Protein AF-A0A521UBU7-F1 (afdb_monomer_lite)

Secondary structure (DSSP, 8-state):
---PPPPPGGG-TTSHHHHHHHHHHHHTTS-HHHHHHHHHHHHHHHHH-TT--SSHHHHHHHHHHHHHHHHHHHHHHHHHHTTS-------PPPHHHHHHHHHHHHHTSPSSHHHHHHHHHHHHHHHT--HHHHHHHHTS-HHHHHHHHHHHHHHHHHHHHHHHHHHHHHHHHHHHHHHHS-TT----------S-HHHHHHHHHHHHHHHHHHHHHHTT-HHHHHHHHHHHHHH-SGGGGSHHHHHHHHHHHHHHHHTSPPPPPPPPPP------------------------------------

Sequence (306 aa):
MYRPMAPTMDDDWTSASFRAALLAMVRRRVPPGEADDVVQAALAEAVAAADRPRDPAGLRRWIWGVARHKIADFHRRARREDVGDVPEQVAASSPDAERDLLRWAVGELPPGADAQRTFAWLLREGEGEKLDAIADDERLPAPQVRQRVSRMRRLLRARWAQLVAAGLAALVVYLVVRSARSPGDAPHHAPRLVEGPEVTVAVAQGRARRTEALRACDAAQWRRCLDELDAARALDPAGDEAGRVRRARQSARDGLERDVPGPAPLTPPPPTSPRGSSVTDAGAPRRHRAPTFPQDGGFGRYDGAM

pLDDT: mean 79.6, std 18.58, range [38.34, 97.75]

Radius of gyration: 39.76 Å; chains: 1; bounding box: 86×42×137 Å

Structure (mmCIF, N/CA/C/O backbone):
data_AF-A0A521UBU7-F1
#
_entry.id   AF-A0A521UBU7-F1
#
loop_
_atom_site.group_PDB
_atom_site.id
_atom_site.type_symbol
_atom_site.label_atom_id
_atom_site.label_alt_id
_atom_site.label_comp_id
_atom_site.label_asym_id
_atom_site.label_entity_id
_atom_site.label_seq_id
_atom_site.pdbx_PDB_ins_code
_atom_site.Cartn_x
_atom_site.Cartn_y
_atom_site.Cartn_z
_atom_site.occupancy
_atom_site.B_iso_or_equiv
_atom_site.auth_seq_id
_atom_site.auth_comp_id
_atom_site.auth_asym_id
_atom_site.auth_atom_id
_atom_site.pdbx_PDB_model_num
ATOM 1 N N . MET A 1 1 ? -20.561 3.343 45.075 1.00 39.19 1 MET A N 1
ATOM 2 C CA . MET A 1 1 ? -21.541 2.808 44.102 1.00 39.19 1 MET A CA 1
ATOM 3 C C . MET A 1 1 ? -21.208 3.383 42.733 1.00 39.19 1 MET A C 1
ATOM 5 O O . MET A 1 1 ? -21.496 4.545 42.488 1.00 39.19 1 MET A O 1
ATOM 9 N N . TYR A 1 2 ? -20.516 2.622 41.884 1.00 46.28 2 TYR A N 1
ATOM 10 C CA . TYR A 1 2 ? -20.248 3.022 40.501 1.00 46.28 2 TYR A CA 1
ATOM 11 C C . TYR A 1 2 ? -21.481 2.664 39.667 1.00 46.28 2 TYR A C 1
ATOM 13 O O . TYR A 1 2 ? -21.850 1.494 39.589 1.00 46.28 2 TYR A O 1
ATOM 21 N N . ARG A 1 3 ? -22.163 3.672 39.119 1.00 42.03 3 ARG A N 1
ATOM 22 C CA . ARG A 1 3 ? -23.287 3.484 38.196 1.00 42.03 3 ARG A CA 1
ATOM 23 C C . ARG A 1 3 ? -22.677 3.189 36.822 1.00 42.03 3 ARG A C 1
ATOM 25 O O . ARG A 1 3 ? -21.998 4.076 36.308 1.00 42.03 3 ARG A O 1
ATOM 32 N N . PRO A 1 4 ? -22.846 1.987 36.242 1.00 49.25 4 PRO A N 1
ATOM 33 C CA . PRO A 1 4 ? -22.327 1.721 34.908 1.00 49.25 4 PRO A CA 1
ATOM 34 C C . PRO A 1 4 ? -22.990 2.700 33.934 1.00 49.25 4 PRO A C 1
ATOM 36 O O . PRO A 1 4 ? -24.219 2.778 33.856 1.00 49.25 4 PRO A O 1
ATOM 39 N N . MET A 1 5 ? -22.167 3.505 33.261 1.00 44.75 5 MET A N 1
ATOM 40 C CA . MET A 1 5 ? -22.598 4.340 32.144 1.00 44.75 5 MET A CA 1
ATOM 41 C C . MET A 1 5 ? -23.164 3.394 31.084 1.00 44.75 5 MET A C 1
ATOM 43 O O . MET A 1 5 ? -22.512 2.413 30.729 1.00 44.75 5 MET A O 1
ATOM 47 N N . ALA A 1 6 ? -24.398 3.639 30.641 1.00 51.12 6 ALA A N 1
ATOM 48 C CA . ALA A 1 6 ? -24.968 2.885 29.534 1.00 51.12 6 ALA A CA 1
ATOM 49 C C . ALA A 1 6 ? -24.028 3.017 28.320 1.00 51.12 6 ALA A C 1
ATOM 51 O O . ALA A 1 6 ? -23.525 4.123 28.092 1.00 51.12 6 ALA A O 1
ATOM 52 N N . PRO A 1 7 ? -23.757 1.928 27.576 1.00 52.16 7 PRO A N 1
ATOM 53 C CA . PRO A 1 7 ? -22.935 2.007 26.377 1.00 52.16 7 PRO A CA 1
ATOM 54 C C . PRO A 1 7 ? -23.536 3.056 25.440 1.00 52.16 7 PRO A C 1
ATOM 56 O O . PRO A 1 7 ? -24.745 3.064 25.196 1.00 52.16 7 PRO A O 1
ATOM 59 N N . THR A 1 8 ? -22.708 3.988 24.975 1.00 51.38 8 THR A N 1
ATOM 60 C CA . THR A 1 8 ? -23.118 4.961 23.963 1.00 51.38 8 THR A CA 1
ATOM 61 C C . THR A 1 8 ? -23.489 4.203 22.687 1.00 51.38 8 THR A C 1
ATOM 63 O O . THR A 1 8 ? -22.942 3.139 22.404 1.00 51.38 8 THR A O 1
ATOM 66 N N . MET A 1 9 ? -24.427 4.731 21.897 1.00 50.00 9 MET A N 1
ATOM 67 C CA . MET A 1 9 ? -24.852 4.120 20.623 1.00 50.00 9 MET A CA 1
ATOM 68 C C . MET A 1 9 ? -23.678 3.844 19.664 1.00 50.00 9 MET A C 1
ATOM 70 O O . MET A 1 9 ? -23.773 2.971 18.806 1.00 50.00 9 MET A O 1
ATOM 74 N N . ASP A 1 10 ? -22.566 4.562 19.830 1.00 54.03 10 ASP A N 1
ATOM 75 C CA . ASP A 1 10 ? -21.346 4.385 19.049 1.00 54.03 10 ASP A CA 1
ATOM 76 C C . ASP A 1 10 ? -20.553 3.124 19.408 1.00 54.03 10 ASP A C 1
ATOM 78 O O . ASP A 1 10 ? -19.752 2.693 18.581 1.00 54.03 10 ASP A O 1
ATOM 82 N N . ASP A 1 11 ? -20.770 2.520 20.580 1.00 62.25 11 ASP A N 1
ATOM 83 C CA . ASP A 1 11 ? -20.044 1.344 21.082 1.00 62.25 11 ASP A CA 1
ATOM 84 C C . ASP A 1 11 ? -20.666 -0.001 20.686 1.00 62.25 11 ASP A C 1
ATOM 86 O O . ASP A 1 11 ? -20.116 -1.068 20.972 1.00 62.25 11 ASP A O 1
ATOM 90 N N . ASP A 1 12 ? -21.788 0.031 19.973 1.00 78.44 12 ASP A N 1
ATOM 91 C CA . ASP A 1 12 ? -22.467 -1.167 19.509 1.00 78.44 12 ASP A CA 1
ATOM 92 C C . ASP A 1 12 ? -21.755 -1.788 18.291 1.00 78.44 12 ASP A C 1
ATOM 94 O O . ASP A 1 12 ? -21.745 -1.243 17.182 1.00 78.44 12 ASP A O 1
ATOM 98 N N . TRP A 1 13 ? -21.168 -2.971 18.486 1.00 80.19 13 TRP A N 1
ATOM 99 C CA . TRP A 1 13 ? -20.537 -3.761 17.422 1.00 80.19 13 TRP A CA 1
ATOM 100 C C . TRP A 1 13 ? -21.551 -4.333 16.419 1.00 80.19 13 TRP A C 1
ATOM 102 O O . TRP A 1 13 ? -21.159 -4.731 15.323 1.00 80.19 13 TRP A O 1
ATOM 112 N N . THR A 1 14 ? -22.844 -4.365 16.760 1.00 83.62 14 THR A N 1
ATOM 113 C CA . THR A 1 14 ? -23.919 -4.784 15.845 1.00 83.62 14 THR A CA 1
ATOM 114 C C . THR A 1 14 ? -24.436 -3.643 14.968 1.00 83.62 14 THR A C 1
ATOM 116 O O . THR A 1 14 ? -25.222 -3.874 14.046 1.00 83.62 14 THR A O 1
ATOM 119 N N . SER A 1 15 ? -23.955 -2.415 15.191 1.00 84.44 15 SER A N 1
ATOM 120 C CA . SER A 1 15 ? -24.372 -1.245 14.424 1.00 84.44 15 SER A CA 1
ATOM 121 C C . SER A 1 15 ? -24.028 -1.357 12.933 1.00 84.44 15 SER A C 1
ATOM 123 O O . SER A 1 15 ? -22.963 -1.835 12.522 1.00 84.44 15 SER A O 1
ATOM 125 N N . ALA A 1 16 ? -24.922 -0.832 12.092 1.00 85.44 16 ALA A N 1
ATOM 126 C CA . ALA A 1 16 ? -24.702 -0.759 10.648 1.00 85.44 16 ALA A CA 1
ATOM 127 C C . ALA A 1 16 ? -23.453 0.069 10.292 1.00 85.44 16 ALA A C 1
ATOM 129 O O . ALA A 1 16 ? -22.749 -0.253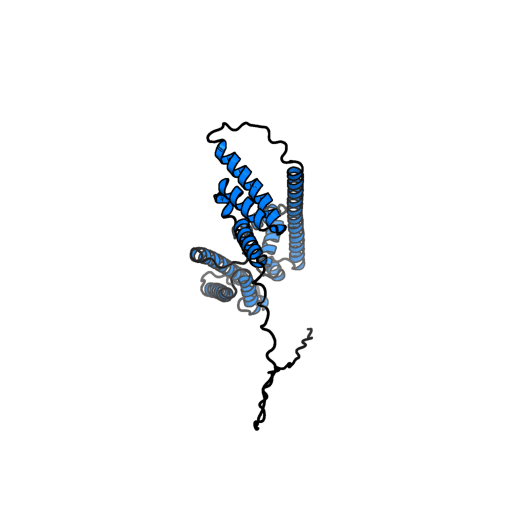 9.335 1.00 85.44 16 ALA A O 1
ATOM 130 N N . SER A 1 17 ? -23.143 1.102 11.083 1.00 80.88 17 SER A N 1
ATOM 131 C CA . SER A 1 17 ? -21.962 1.952 10.903 1.00 80.88 17 SER A CA 1
ATOM 132 C C . SER A 1 17 ? -20.659 1.193 11.171 1.00 80.88 17 SER A C 1
ATOM 134 O O . SER A 1 17 ? -19.713 1.323 10.391 1.00 80.88 17 SER A O 1
ATOM 136 N N . PHE A 1 18 ? -20.610 0.356 12.213 1.00 86.31 18 PHE A N 1
ATOM 137 C CA . PHE A 1 18 ? -19.459 -0.505 12.478 1.00 86.31 18 PHE A CA 1
ATOM 138 C C . PHE A 1 18 ? -19.273 -1.542 11.368 1.00 86.31 18 PHE A C 1
ATOM 140 O O . PHE A 1 18 ? -18.168 -1.686 10.842 1.00 86.31 18 PHE A O 1
ATOM 147 N N . ARG A 1 19 ? -20.357 -2.203 10.937 1.00 89.75 19 ARG A N 1
ATOM 148 C CA . ARG A 1 19 ? -20.303 -3.171 9.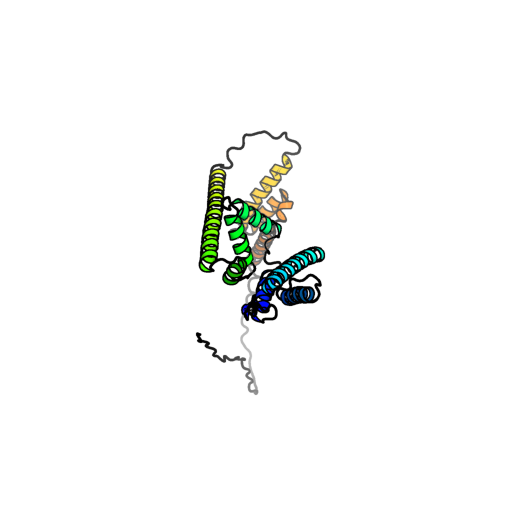831 1.00 89.75 19 ARG A CA 1
ATOM 149 C C . ARG A 1 19 ? -19.830 -2.528 8.526 1.00 89.75 19 ARG A C 1
ATOM 151 O O . ARG A 1 19 ? -18.995 -3.105 7.833 1.00 89.75 19 ARG A O 1
ATOM 158 N N . ALA A 1 20 ? -20.312 -1.326 8.209 1.00 86.19 20 ALA A N 1
ATOM 159 C CA . ALA A 1 20 ? -19.885 -0.576 7.030 1.00 86.19 20 ALA A CA 1
ATOM 160 C C . ALA A 1 20 ? -18.397 -0.196 7.095 1.00 86.19 20 ALA A C 1
ATOM 162 O O . ALA A 1 20 ? -17.688 -0.320 6.096 1.00 86.19 20 ALA A O 1
ATOM 163 N N . ALA A 1 21 ? -17.901 0.214 8.267 1.00 86.69 21 ALA A N 1
ATOM 164 C CA . ALA A 1 21 ? -16.481 0.487 8.465 1.00 86.69 21 ALA A CA 1
ATOM 165 C C . ALA A 1 21 ? -15.629 -0.781 8.280 1.00 86.69 21 ALA A C 1
ATOM 167 O O . ALA A 1 21 ? -14.603 -0.735 7.596 1.00 86.69 21 ALA A O 1
ATOM 168 N N . LEU A 1 22 ? -16.072 -1.913 8.839 1.00 90.94 22 LEU A N 1
ATOM 169 C CA . LEU A 1 22 ? -15.400 -3.209 8.716 1.00 90.94 22 LEU A CA 1
ATOM 170 C C . LEU A 1 22 ? -15.326 -3.659 7.252 1.00 90.94 22 LEU A C 1
ATOM 172 O O . LEU A 1 22 ? -14.256 -4.009 6.759 1.00 90.94 22 LEU A O 1
ATOM 176 N N . LEU A 1 23 ? -16.438 -3.552 6.524 1.00 92.50 23 LEU A N 1
ATOM 177 C CA . LEU A 1 23 ? -16.498 -3.855 5.097 1.00 92.50 23 LEU A CA 1
ATOM 178 C C . LEU A 1 23 ? -15.604 -2.929 4.268 1.00 92.50 23 LEU A C 1
ATOM 180 O O . LEU A 1 23 ? -14.885 -3.396 3.388 1.00 92.50 23 LEU A O 1
ATOM 184 N N . ALA A 1 24 ? -15.591 -1.627 4.562 1.00 87.69 24 ALA A N 1
ATOM 185 C CA . ALA A 1 24 ? -14.710 -0.682 3.880 1.00 87.69 24 ALA A CA 1
ATOM 186 C C . ALA A 1 24 ? -13.224 -1.013 4.105 1.00 87.69 24 ALA A C 1
ATOM 188 O O . ALA A 1 24 ? -12.420 -0.877 3.185 1.00 87.69 24 ALA A O 1
ATOM 189 N N . MET A 1 25 ? -12.852 -1.461 5.307 1.00 88.44 25 MET A N 1
ATOM 190 C CA . MET A 1 25 ? -11.493 -1.918 5.617 1.00 88.44 25 MET A CA 1
ATOM 191 C C . MET A 1 25 ? -11.090 -3.144 4.800 1.00 88.44 25 MET A C 1
ATOM 193 O O . MET A 1 25 ? -9.983 -3.166 4.252 1.00 88.44 25 MET A O 1
ATOM 197 N N . VAL A 1 26 ? -11.993 -4.119 4.699 1.00 91.94 26 VAL A N 1
ATOM 198 C CA . VAL A 1 26 ? -11.771 -5.377 3.984 1.00 91.94 26 VAL A CA 1
ATOM 199 C C . VAL A 1 26 ? -11.710 -5.142 2.471 1.00 91.94 26 VAL A C 1
ATOM 201 O O . VAL A 1 26 ? -10.746 -5.561 1.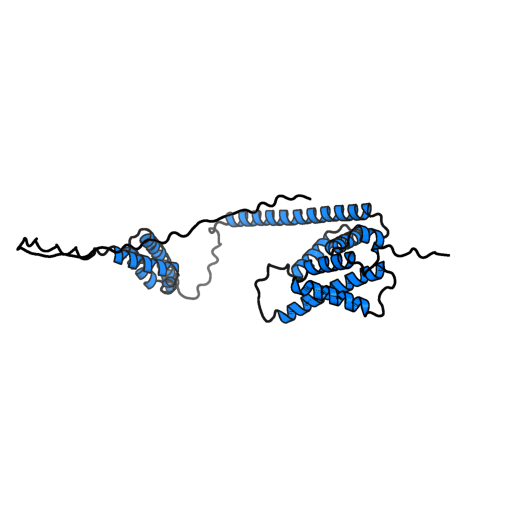838 1.00 91.94 26 VAL A O 1
ATOM 204 N N . ARG A 1 27 ? -12.646 -4.374 1.893 1.00 91.12 27 ARG A N 1
ATOM 205 C CA . ARG A 1 27 ? -12.689 -4.054 0.447 1.00 91.12 27 ARG A CA 1
ATOM 206 C C . ARG A 1 27 ? -11.427 -3.382 -0.091 1.00 91.12 27 ARG A C 1
ATOM 208 O O . ARG A 1 27 ? -11.149 -3.473 -1.278 1.00 91.12 27 ARG A O 1
ATOM 215 N N . ARG A 1 28 ? -10.656 -2.704 0.763 1.00 86.31 28 ARG A N 1
ATOM 216 C CA . ARG A 1 28 ? -9.362 -2.116 0.376 1.00 86.31 28 ARG A CA 1
ATOM 217 C C . ARG A 1 28 ? -8.245 -3.153 0.197 1.00 86.31 28 ARG A C 1
ATOM 219 O O . ARG A 1 28 ? -7.180 -2.787 -0.283 1.00 86.31 28 ARG A O 1
ATOM 226 N N . ARG A 1 29 ? -8.441 -4.399 0.644 1.00 86.25 29 ARG A N 1
ATOM 227 C CA . ARG A 1 29 ? -7.376 -5.405 0.819 1.00 86.25 29 ARG A CA 1
ATOM 228 C C . ARG A 1 29 ? -7.677 -6.762 0.189 1.00 86.25 29 ARG A C 1
ATOM 230 O O . ARG A 1 29 ? -6.761 -7.574 0.090 1.00 86.25 29 ARG A O 1
ATOM 237 N N . VAL A 1 30 ? -8.919 -7.022 -0.209 1.00 88.81 30 VAL A N 1
ATOM 238 C CA . VAL A 1 30 ? -9.333 -8.254 -0.899 1.00 88.81 30 VAL A CA 1
ATOM 239 C C . VAL A 1 30 ? -10.217 -7.910 -2.105 1.00 88.81 30 VAL A C 1
ATOM 241 O O . VAL A 1 30 ? -10.811 -6.826 -2.114 1.00 88.81 30 VAL A O 1
ATOM 244 N N . PRO A 1 31 ? -10.313 -8.789 -3.123 1.00 89.19 31 PRO A N 1
ATOM 245 C CA . PRO A 1 31 ? -11.188 -8.577 -4.272 1.00 89.19 31 PRO A CA 1
ATOM 246 C C . PRO A 1 31 ? -12.644 -8.304 -3.859 1.00 89.19 31 PRO A C 1
ATOM 248 O O . PRO A 1 31 ? -13.098 -8.847 -2.849 1.00 89.19 31 PRO A O 1
ATOM 251 N N . PRO A 1 32 ? -13.412 -7.516 -4.637 1.00 81.88 32 PRO A N 1
ATOM 252 C CA . PRO A 1 32 ? -14.780 -7.146 -4.272 1.00 81.88 32 PRO A CA 1
ATOM 253 C C . PRO A 1 32 ? -15.699 -8.337 -3.974 1.00 81.88 32 PRO A C 1
ATOM 255 O O . PRO A 1 32 ? -16.523 -8.229 -3.072 1.00 81.88 32 PRO A O 1
ATOM 258 N N . GLY A 1 33 ? -15.531 -9.456 -4.692 1.00 89.31 33 GLY A N 1
ATOM 259 C CA . GLY A 1 33 ? -16.320 -10.679 -4.497 1.00 89.31 33 GLY A CA 1
ATOM 260 C C . GLY A 1 33 ? -16.034 -11.422 -3.187 1.00 89.31 33 GLY A C 1
ATOM 261 O O . GLY A 1 33 ? -16.911 -12.101 -2.681 1.00 89.31 33 GLY A O 1
ATOM 262 N N . GLU A 1 34 ? -14.852 -11.233 -2.600 1.00 92.88 34 GLU A N 1
ATOM 263 C CA . GLU A 1 34 ? -14.398 -11.933 -1.385 1.00 92.88 34 GLU A CA 1
ATOM 264 C C . GLU A 1 34 ? -14.615 -11.097 -0.115 1.00 92.88 34 GLU A C 1
ATOM 266 O O . GLU A 1 34 ? -14.490 -11.573 1.016 1.00 92.88 34 GLU A O 1
ATOM 271 N N . ALA A 1 35 ? -14.900 -9.804 -0.280 1.00 93.56 35 ALA A N 1
ATOM 272 C CA . ALA A 1 35 ? -14.932 -8.869 0.833 1.00 93.56 35 ALA A CA 1
ATOM 273 C C . ALA A 1 35 ? -16.057 -9.172 1.828 1.00 93.56 35 ALA A C 1
ATOM 275 O O . ALA A 1 35 ? -15.836 -9.130 3.040 1.00 93.56 35 ALA A O 1
ATOM 276 N N . ASP A 1 36 ? -17.251 -9.479 1.325 1.00 94.38 36 ASP A N 1
ATOM 277 C CA . ASP A 1 36 ? -18.397 -9.794 2.172 1.00 94.38 36 ASP A CA 1
ATOM 278 C C . ASP A 1 36 ? -18.181 -11.111 2.937 1.00 94.38 36 ASP A C 1
ATOM 280 O O . ASP A 1 36 ? -18.487 -11.175 4.131 1.00 94.38 36 ASP A O 1
ATOM 284 N N . ASP A 1 37 ? -17.543 -12.105 2.316 1.00 95.44 37 ASP A N 1
ATOM 285 C CA . ASP A 1 37 ? -17.224 -13.396 2.937 1.00 95.44 37 ASP A CA 1
ATOM 286 C C . ASP A 1 37 ? -16.191 -13.260 4.057 1.00 95.44 37 ASP A C 1
ATOM 288 O O . ASP A 1 37 ? -16.363 -13.808 5.149 1.00 95.44 37 ASP A O 1
ATOM 292 N N . VAL A 1 38 ? -15.141 -12.462 3.845 1.00 94.88 38 VAL A N 1
ATOM 293 C CA . VAL A 1 38 ? -14.143 -12.167 4.885 1.00 94.88 38 VAL A CA 1
ATOM 294 C C . VAL A 1 38 ? -14.782 -11.444 6.076 1.00 94.88 38 VAL A C 1
ATOM 296 O O . VAL A 1 38 ? -14.487 -11.776 7.230 1.00 94.88 38 VAL A O 1
ATOM 299 N N . VAL A 1 39 ? -15.679 -10.485 5.825 1.00 95.81 39 VAL A N 1
ATOM 300 C CA . VAL A 1 39 ? -16.432 -9.798 6.888 1.00 95.81 39 VAL A CA 1
ATOM 301 C C . VAL A 1 39 ? -17.328 -10.777 7.641 1.00 95.81 39 VAL A C 1
ATOM 303 O O . VAL A 1 39 ? -17.331 -10.773 8.874 1.00 95.81 39 VAL A O 1
ATOM 306 N N . GLN A 1 40 ? -18.079 -11.621 6.929 1.00 95.38 40 GLN A N 1
ATOM 307 C CA . GLN A 1 40 ? -18.931 -12.627 7.556 1.00 95.38 40 GLN A CA 1
ATOM 308 C C . GLN A 1 40 ? -18.117 -13.602 8.404 1.00 95.38 40 GLN A C 1
ATOM 310 O O . GLN A 1 40 ? -18.481 -13.836 9.552 1.00 95.38 40 GLN A O 1
ATOM 315 N N . ALA A 1 41 ? -16.990 -14.103 7.898 1.00 95.94 41 ALA A N 1
ATOM 316 C CA . ALA A 1 41 ? -16.112 -15.004 8.637 1.00 95.94 41 ALA A CA 1
ATOM 317 C C . ALA A 1 41 ? -15.573 -14.364 9.927 1.00 95.94 41 ALA A C 1
ATOM 319 O O . ALA A 1 41 ? -15.507 -15.027 10.962 1.00 95.94 41 ALA A O 1
ATOM 320 N N . ALA A 1 42 ? -15.212 -13.078 9.886 1.00 94.69 42 ALA A N 1
ATOM 321 C CA . ALA A 1 42 ? -14.742 -12.359 11.067 1.00 94.69 42 ALA A CA 1
ATOM 322 C C . ALA A 1 42 ? -15.847 -12.181 12.119 1.00 94.69 42 ALA A C 1
ATOM 324 O O . ALA A 1 42 ? -15.617 -12.406 13.306 1.00 94.69 42 ALA A O 1
ATOM 325 N N . LEU A 1 43 ? -17.056 -11.809 11.692 1.00 93.81 43 LEU A N 1
ATOM 326 C CA . LEU A 1 43 ? -18.198 -11.647 12.595 1.00 93.81 43 LEU A CA 1
ATOM 327 C C . LEU A 1 43 ? -18.692 -12.990 13.148 1.00 93.81 43 LEU A C 1
ATOM 329 O O . LEU A 1 43 ? -19.036 -13.071 14.324 1.00 93.81 43 LEU A O 1
ATOM 333 N N . ALA A 1 44 ? -18.692 -14.047 12.336 1.00 94.31 44 ALA A N 1
ATOM 334 C CA . ALA A 1 44 ? -19.060 -15.393 12.764 1.00 94.31 44 ALA A CA 1
ATOM 335 C C . ALA A 1 44 ? -18.106 -15.912 13.847 1.00 94.31 44 ALA A C 1
ATOM 337 O O . ALA A 1 44 ? -18.557 -16.384 14.890 1.00 94.31 44 ALA A O 1
ATOM 338 N N . GLU A 1 45 ? -16.794 -15.748 13.654 1.00 92.50 45 GLU A N 1
ATOM 339 C CA . GLU A 1 45 ? -15.805 -16.064 14.690 1.00 92.50 45 GLU A CA 1
ATOM 340 C C . GLU A 1 45 ? -16.020 -15.215 15.944 1.00 92.50 45 GLU A C 1
ATOM 342 O O . GLU A 1 45 ? -15.932 -15.722 17.062 1.00 92.50 45 GLU A O 1
ATOM 347 N N . ALA A 1 46 ? -16.387 -13.945 15.773 1.00 88.94 46 ALA A N 1
ATOM 348 C CA . ALA A 1 46 ? -16.630 -13.074 16.906 1.00 88.94 46 ALA A CA 1
ATOM 349 C C . ALA A 1 46 ? -17.850 -13.451 17.756 1.00 88.94 46 ALA A C 1
ATOM 351 O O . ALA A 1 46 ? -17.887 -13.181 18.962 1.00 88.94 46 ALA A O 1
ATOM 352 N N . VAL A 1 47 ? -18.848 -14.073 17.134 1.00 89.00 47 VAL A N 1
ATOM 353 C CA . VAL A 1 47 ? -20.010 -14.636 17.825 1.00 89.00 47 VAL A CA 1
ATOM 354 C C . VAL A 1 47 ? -19.668 -15.982 18.470 1.00 89.00 47 VAL A C 1
ATOM 356 O O . VAL A 1 47 ? -20.148 -16.255 19.567 1.00 89.00 47 VAL A O 1
ATOM 359 N N . ALA A 1 48 ? -18.832 -16.800 17.827 1.00 91.75 48 ALA A N 1
ATOM 360 C CA . ALA A 1 48 ? -18.497 -18.148 18.285 1.00 91.75 48 ALA A CA 1
ATOM 361 C C . ALA A 1 48 ? -17.420 -18.202 19.388 1.00 91.75 48 ALA A C 1
ATOM 363 O O . ALA A 1 48 ? -17.345 -19.191 20.117 1.00 91.75 48 ALA A O 1
ATOM 364 N N . ALA A 1 49 ? -16.571 -17.179 19.517 1.00 92.25 49 ALA A N 1
ATOM 365 C CA . ALA A 1 49 ? -15.456 -17.198 20.461 1.00 92.25 49 ALA A CA 1
ATOM 366 C C . ALA A 1 49 ? -15.905 -17.123 21.932 1.00 92.25 49 ALA A C 1
ATOM 368 O O . ALA A 1 49 ? -16.536 -16.154 22.363 1.00 92.25 49 ALA A O 1
ATOM 369 N N . ALA A 1 50 ? -15.498 -18.124 22.719 1.00 85.50 50 ALA A N 1
ATOM 370 C CA . ALA A 1 50 ? -15.811 -18.224 24.145 1.00 85.50 50 ALA A CA 1
ATOM 371 C C . ALA A 1 50 ? -15.121 -17.138 24.997 1.00 85.50 50 ALA A C 1
ATOM 373 O O . ALA A 1 50 ? -15.746 -16.572 25.893 1.00 85.50 50 ALA A O 1
ATOM 374 N N . ASP A 1 51 ? -13.871 -16.790 24.670 1.00 87.69 51 ASP A N 1
ATOM 375 C CA . ASP A 1 51 ? -13.036 -15.846 25.433 1.00 87.69 51 ASP A CA 1
ATOM 376 C C . ASP A 1 51 ? -13.070 -14.409 24.882 1.00 87.69 51 ASP A C 1
ATOM 378 O O . ASP A 1 51 ? -12.114 -13.640 25.015 1.00 87.69 51 ASP A O 1
ATOM 382 N N . ARG A 1 52 ? -14.171 -14.013 24.233 1.00 89.12 52 ARG A N 1
ATOM 383 C CA . ARG A 1 52 ? -14.297 -12.652 23.695 1.00 89.12 52 ARG A CA 1
ATOM 384 C C . ARG A 1 52 ? -14.376 -11.601 24.819 1.00 89.12 52 ARG A C 1
ATOM 386 O O . ARG A 1 52 ? -15.017 -11.852 25.848 1.00 89.12 52 ARG A O 1
ATOM 393 N N . PRO A 1 53 ? -13.806 -10.395 24.628 1.00 90.38 53 PRO A N 1
ATOM 394 C CA . PRO A 1 53 ? -13.983 -9.298 25.575 1.00 90.38 53 PRO A CA 1
ATOM 395 C C . PRO A 1 53 ? -15.466 -8.987 25.811 1.00 90.38 53 PRO A C 1
ATOM 397 O O . PRO A 1 53 ? -16.272 -8.999 24.879 1.00 90.38 53 PRO A O 1
ATOM 400 N N . ARG A 1 54 ? -15.831 -8.721 27.071 1.00 85.25 54 ARG A N 1
ATOM 401 C CA . ARG A 1 54 ? -17.221 -8.421 27.466 1.00 85.25 54 ARG A CA 1
ATOM 402 C C . ARG A 1 54 ? -17.553 -6.937 27.397 1.00 85.25 54 ARG A C 1
ATOM 404 O O . ARG A 1 54 ? -18.729 -6.591 27.320 1.00 85.25 54 ARG A O 1
ATOM 411 N N . ASP A 1 55 ? -16.544 -6.072 27.457 1.00 85.25 55 ASP A N 1
ATOM 412 C CA . ASP A 1 55 ? -16.743 -4.644 27.268 1.00 85.25 55 ASP A CA 1
ATOM 413 C C . ASP A 1 55 ? -16.896 -4.324 25.767 1.00 85.25 55 ASP A C 1
ATOM 415 O O . ASP A 1 55 ? -16.151 -4.871 24.947 1.00 85.25 55 ASP A O 1
ATOM 419 N N . PRO A 1 56 ? -17.843 -3.451 25.379 1.00 81.69 56 PRO A N 1
ATOM 420 C CA . PRO A 1 56 ? -18.118 -3.163 23.970 1.00 81.69 56 PRO A CA 1
ATOM 421 C C . PRO A 1 56 ? -16.900 -2.646 23.189 1.00 81.69 56 PRO A C 1
ATOM 423 O O . PRO A 1 56 ? -16.611 -3.133 22.094 1.00 81.69 56 PRO A O 1
ATOM 426 N N . ALA A 1 57 ? -16.130 -1.723 23.773 1.00 77.75 57 ALA A N 1
ATOM 427 C CA . ALA A 1 57 ? -14.933 -1.166 23.146 1.00 77.75 57 ALA A CA 1
ATOM 428 C C . ALA A 1 57 ? -13.852 -2.241 22.907 1.00 77.75 57 ALA A C 1
ATOM 430 O O . ALA A 1 57 ? -13.287 -2.349 21.816 1.00 77.75 57 ALA A O 1
ATOM 431 N N . GLY A 1 58 ? -13.600 -3.097 23.901 1.00 83.69 58 GLY A N 1
ATOM 432 C CA . GLY A 1 58 ? -12.706 -4.249 23.798 1.00 83.69 58 GLY A CA 1
ATOM 433 C C . GLY A 1 58 ? -13.145 -5.245 22.738 1.00 83.69 58 GLY A C 1
ATOM 434 O O . GLY A 1 58 ? -12.310 -5.705 21.956 1.00 83.69 58 GLY A O 1
ATOM 435 N N . LEU A 1 59 ? -14.446 -5.521 22.650 1.00 88.56 59 LEU A N 1
ATOM 436 C CA . LEU A 1 59 ? -14.996 -6.422 21.644 1.00 88.56 59 LEU A CA 1
ATOM 437 C C . LEU A 1 59 ? -14.790 -5.870 20.228 1.00 88.56 59 LEU A C 1
ATOM 439 O O . LEU A 1 59 ? -14.354 -6.607 19.346 1.00 88.56 59 LEU A O 1
ATOM 443 N N . ARG A 1 60 ? -15.006 -4.568 20.008 1.00 87.62 60 ARG A N 1
ATOM 444 C CA . ARG A 1 60 ? -14.755 -3.917 18.708 1.00 87.62 60 ARG A CA 1
ATOM 445 C C . ARG A 1 60 ? -13.290 -4.000 18.297 1.00 87.62 60 ARG A C 1
ATOM 447 O O . ARG A 1 60 ? -12.998 -4.414 17.175 1.00 87.62 60 ARG A O 1
ATOM 454 N N . ARG A 1 61 ? -12.364 -3.656 19.201 1.00 84.94 61 ARG A N 1
ATOM 455 C CA . ARG A 1 61 ? -10.913 -3.783 18.954 1.00 84.94 61 ARG A CA 1
ATOM 456 C C . ARG A 1 61 ? -10.529 -5.214 18.595 1.00 84.94 61 ARG A C 1
ATOM 458 O O . ARG A 1 61 ? -9.715 -5.437 17.696 1.00 84.94 61 ARG A O 1
ATOM 465 N N . TRP A 1 62 ? -11.125 -6.176 19.287 1.00 89.81 62 TRP A N 1
ATOM 466 C CA . TRP A 1 62 ? -10.877 -7.584 19.044 1.00 89.81 62 TRP A CA 1
ATOM 467 C C . TRP A 1 62 ? -11.435 -8.041 17.686 1.00 89.81 62 TRP A C 1
ATOM 469 O O . TRP A 1 62 ? -10.693 -8.663 16.931 1.00 89.81 62 TRP A O 1
ATOM 479 N N . ILE A 1 63 ? -12.649 -7.628 17.294 1.00 92.81 63 ILE A N 1
ATOM 480 C CA . ILE A 1 63 ? -13.225 -7.903 15.961 1.00 92.81 63 ILE A CA 1
ATOM 481 C C . ILE A 1 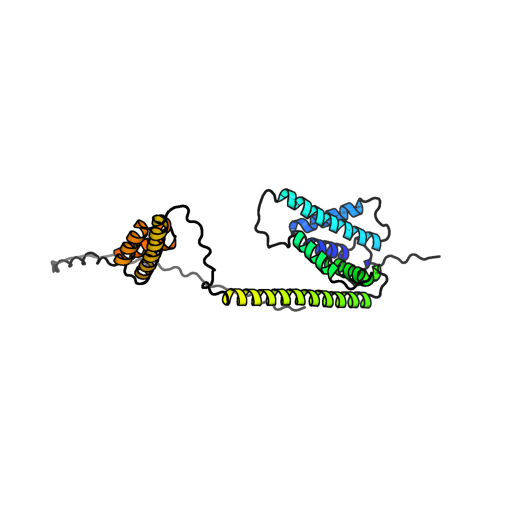63 ? -12.348 -7.334 14.837 1.00 92.81 63 ILE A C 1
ATOM 483 O O . ILE A 1 63 ? -12.092 -8.025 13.850 1.00 92.81 63 ILE A O 1
ATOM 487 N N . TRP A 1 64 ? -11.830 -6.109 14.987 1.00 90.56 64 TRP A N 1
ATOM 488 C CA . TRP A 1 64 ? -10.851 -5.556 14.044 1.00 90.56 64 TRP A CA 1
ATOM 489 C C . TRP A 1 64 ? -9.613 -6.452 13.922 1.00 90.56 64 TRP A C 1
ATOM 491 O O . TRP A 1 64 ? -9.120 -6.694 12.821 1.00 90.56 64 TRP A O 1
ATOM 501 N N . GLY A 1 65 ? -9.141 -6.990 15.049 1.00 89.06 65 GLY A N 1
ATOM 502 C CA . GLY A 1 65 ? -8.078 -7.990 15.094 1.00 89.06 65 GLY A CA 1
ATOM 503 C C . GLY A 1 65 ? -8.422 -9.262 14.326 1.00 89.06 65 GLY A C 1
ATOM 504 O O . GLY A 1 65 ? -7.630 -9.691 13.492 1.00 89.06 65 GLY A O 1
ATOM 505 N N . VAL A 1 66 ? -9.596 -9.847 14.561 1.00 93.25 66 VAL A N 1
ATOM 506 C CA . VAL A 1 66 ? -10.061 -11.051 13.853 1.00 93.25 66 VAL A CA 1
ATOM 507 C C . VAL A 1 66 ? -10.113 -10.801 12.345 1.00 93.25 66 VAL A C 1
ATOM 509 O O . VAL A 1 66 ? -9.550 -11.574 11.572 1.00 93.25 66 VAL A O 1
ATOM 512 N N . ALA A 1 67 ? -10.699 -9.685 11.909 1.00 93.56 67 ALA A N 1
ATOM 513 C CA . ALA A 1 67 ? -10.795 -9.353 10.490 1.00 93.56 67 ALA A CA 1
ATOM 514 C C . ALA A 1 67 ? -9.417 -9.199 9.820 1.00 93.56 67 ALA A C 1
ATOM 516 O O . ALA A 1 67 ? -9.222 -9.689 8.708 1.00 93.56 67 ALA A O 1
ATOM 517 N N . ARG A 1 68 ? -8.425 -8.612 10.509 1.00 88.88 68 ARG A N 1
ATOM 518 C CA . ARG A 1 68 ? -7.031 -8.572 10.022 1.00 88.88 68 ARG A CA 1
ATOM 519 C C . ARG A 1 68 ? -6.453 -9.973 9.809 1.00 88.88 68 ARG A C 1
ATOM 521 O O . ARG A 1 68 ? -5.834 -10.221 8.775 1.00 88.88 68 ARG A O 1
ATOM 528 N N . HIS A 1 69 ? -6.685 -10.899 10.741 1.00 91.19 69 HIS A N 1
ATOM 529 C CA . HIS A 1 69 ? -6.244 -12.288 10.583 1.00 91.19 69 HIS A CA 1
ATOM 530 C C . HIS A 1 69 ? -6.937 -12.972 9.402 1.00 91.19 69 HIS A C 1
ATOM 532 O O . HIS A 1 69 ? -6.260 -13.635 8.621 1.00 91.19 69 HIS A O 1
ATOM 538 N N . LYS A 1 70 ? -8.243 -12.743 9.200 1.00 93.50 70 LYS A N 1
ATOM 539 C CA . LYS A 1 70 ? -8.979 -13.287 8.045 1.00 93.50 70 LYS A CA 1
ATOM 540 C C . LYS A 1 70 ? -8.441 -12.785 6.707 1.00 93.50 70 LYS A C 1
ATOM 542 O O . LYS A 1 70 ? -8.307 -13.582 5.783 1.00 93.50 70 LYS A O 1
ATOM 547 N N . ILE A 1 71 ? -8.074 -11.507 6.610 1.00 91.06 71 ILE A N 1
ATOM 548 C CA . ILE A 1 71 ? -7.421 -10.947 5.415 1.00 91.06 71 ILE A CA 1
ATOM 549 C C . ILE A 1 71 ? -6.055 -11.607 5.188 1.00 91.06 71 ILE A C 1
ATOM 551 O O . ILE A 1 71 ? -5.746 -12.022 4.072 1.00 91.06 71 ILE A O 1
ATOM 555 N N . ALA A 1 72 ? -5.239 -11.749 6.236 1.00 85.44 72 ALA A N 1
ATOM 556 C CA . ALA A 1 72 ? -3.948 -12.427 6.122 1.00 85.44 72 ALA A CA 1
ATOM 557 C C . ALA A 1 72 ? -4.115 -13.896 5.690 1.00 85.44 72 ALA A C 1
ATOM 559 O O . ALA A 1 72 ? -3.378 -14.373 4.829 1.00 85.44 72 ALA A O 1
ATOM 560 N N . ASP A 1 73 ? -5.106 -14.603 6.238 1.00 88.25 73 ASP A N 1
ATOM 561 C CA . ASP A 1 73 ? -5.450 -15.977 5.862 1.00 88.25 73 ASP A CA 1
ATOM 562 C C . ASP A 1 73 ? -5.957 -16.102 4.430 1.00 88.25 73 ASP A C 1
ATOM 564 O O . ASP A 1 73 ? -5.650 -17.090 3.763 1.00 88.25 73 ASP A O 1
ATOM 568 N N . PHE A 1 74 ? -6.725 -15.125 3.948 1.00 90.56 74 PHE A N 1
ATOM 569 C CA . PHE A 1 74 ? -7.128 -15.046 2.547 1.00 90.56 74 PHE A CA 1
ATOM 570 C C . PHE A 1 74 ? -5.894 -14.997 1.637 1.00 90.56 74 PHE A C 1
ATOM 572 O O . PHE A 1 74 ? -5.710 -15.890 0.817 1.00 90.56 74 PHE A O 1
ATOM 579 N N . HIS A 1 75 ? -4.971 -14.059 1.864 1.00 85.44 75 HIS A N 1
ATOM 580 C CA . HIS A 1 75 ? -3.744 -13.945 1.059 1.00 85.44 75 HIS A CA 1
ATOM 581 C C . HIS A 1 75 ? -2.810 -15.158 1.190 1.00 85.44 75 HIS A C 1
ATOM 583 O O . HIS A 1 75 ? -2.152 -15.547 0.225 1.00 85.44 75 HIS A O 1
ATOM 589 N N . ARG A 1 76 ? -2.754 -15.797 2.367 1.00 85.06 76 ARG A N 1
ATOM 590 C CA . ARG A 1 76 ? -2.014 -17.057 2.566 1.00 85.06 76 ARG A CA 1
ATOM 591 C C . ARG A 1 76 ? -2.618 -18.233 1.793 1.00 85.06 76 ARG A C 1
ATOM 593 O O . ARG A 1 76 ? -1.877 -19.132 1.399 1.00 85.06 76 ARG A O 1
ATOM 600 N N . ARG A 1 77 ? -3.944 -18.275 1.630 1.00 84.19 77 ARG A N 1
ATOM 601 C CA . ARG A 1 77 ? -4.654 -19.299 0.842 1.00 84.19 77 ARG A CA 1
ATOM 602 C C . ARG A 1 77 ? -4.528 -19.034 -0.651 1.00 84.19 77 ARG A C 1
ATOM 604 O O . ARG A 1 77 ? -4.026 -19.909 -1.344 1.00 84.19 77 ARG A O 1
ATOM 611 N N . ALA A 1 78 ? -4.807 -17.805 -1.084 1.00 80.44 78 ALA A N 1
ATOM 612 C CA . ALA A 1 78 ? -4.658 -17.378 -2.471 1.00 80.44 78 ALA A CA 1
ATOM 613 C C . ALA A 1 78 ? -3.255 -17.690 -3.012 1.00 80.44 78 ALA A C 1
ATOM 615 O O . ALA A 1 78 ? -3.131 -18.270 -4.073 1.00 80.44 78 ALA A O 1
ATOM 616 N N . ARG A 1 79 ? -2.182 -17.467 -2.237 1.00 68.94 79 ARG A N 1
ATOM 617 C CA . ARG A 1 79 ? -0.812 -17.853 -2.645 1.00 68.94 79 ARG A CA 1
ATOM 618 C C . ARG A 1 79 ? -0.580 -19.349 -2.853 1.00 68.94 79 ARG A C 1
ATOM 620 O O . ARG A 1 79 ? 0.348 -19.707 -3.570 1.00 68.94 79 ARG A O 1
ATOM 627 N N . ARG A 1 80 ? -1.325 -20.214 -2.163 1.00 74.12 80 ARG A N 1
ATOM 628 C CA . ARG A 1 80 ? -1.236 -21.671 -2.349 1.00 74.12 80 ARG A CA 1
ATOM 629 C C . ARG A 1 80 ? -2.040 -22.124 -3.566 1.00 74.12 80 ARG A C 1
ATOM 631 O O . ARG A 1 80 ? -1.676 -23.123 -4.172 1.00 74.12 80 ARG A O 1
ATOM 638 N N . GLU A 1 81 ? -3.094 -21.388 -3.900 1.00 70.12 81 GLU A N 1
ATOM 639 C CA . GLU A 1 81 ? -4.009 -21.668 -5.010 1.00 70.12 81 GLU A CA 1
ATOM 640 C C . GLU A 1 81 ? -3.501 -21.057 -6.340 1.00 70.12 81 GLU A C 1
ATOM 642 O O . GLU A 1 81 ? -3.537 -21.732 -7.364 1.00 70.12 81 GLU A O 1
ATOM 647 N N . ASP A 1 82 ? -2.877 -19.870 -6.313 1.00 57.03 82 ASP A N 1
ATOM 648 C CA . ASP A 1 82 ? -2.262 -19.154 -7.457 1.00 57.03 82 ASP A CA 1
ATOM 649 C C . ASP A 1 82 ? -0.979 -19.814 -8.009 1.00 57.03 82 ASP A C 1
ATOM 651 O O . ASP A 1 82 ? -0.390 -19.330 -8.973 1.00 57.03 82 ASP A O 1
ATOM 655 N N . VAL A 1 83 ? -0.533 -20.953 -7.464 1.00 54.81 83 VAL A N 1
ATOM 656 C CA . VAL A 1 83 ? 0.512 -21.773 -8.120 1.00 54.81 83 VAL A CA 1
ATOM 657 C C . VAL A 1 83 ? -0.027 -22.422 -9.417 1.00 54.81 83 VAL A C 1
ATOM 659 O O . VAL A 1 83 ? 0.736 -23.048 -10.150 1.00 54.81 83 VAL A O 1
ATOM 662 N N . GLY A 1 84 ? -1.323 -22.260 -9.730 1.00 53.41 84 GLY A N 1
ATOM 663 C CA . GLY A 1 84 ? -1.996 -22.893 -10.868 1.00 53.41 84 GLY A CA 1
ATOM 664 C C . GLY A 1 84 ? -2.500 -22.000 -12.009 1.00 53.41 84 GLY A C 1
ATOM 665 O O . GLY A 1 84 ? -2.764 -22.556 -13.069 1.00 53.41 84 GLY A O 1
ATOM 666 N N . ASP A 1 85 ? -2.634 -20.677 -11.874 1.00 47.38 85 ASP A N 1
ATOM 667 C CA . ASP A 1 85 ? -3.149 -19.846 -12.978 1.00 47.38 85 ASP A CA 1
ATOM 668 C C . ASP A 1 85 ? -2.734 -18.377 -12.814 1.00 47.38 85 ASP A C 1
ATOM 670 O O . ASP A 1 85 ? -2.799 -17.833 -11.715 1.00 47.38 85 ASP A O 1
ATOM 674 N N . VAL A 1 86 ? -2.276 -17.729 -13.891 1.00 46.44 86 VAL A N 1
ATOM 675 C CA . VAL A 1 86 ? -1.786 -16.336 -13.857 1.00 46.44 86 VAL A CA 1
ATOM 676 C C . VAL A 1 86 ? -2.817 -15.414 -14.507 1.00 46.44 86 VAL A C 1
ATOM 678 O O . VAL A 1 86 ? -2.795 -15.251 -15.729 1.00 46.44 86 VAL A O 1
ATOM 681 N N . PRO A 1 87 ? -3.700 -14.756 -13.738 1.00 51.78 87 PRO A N 1
ATOM 682 C CA . PRO A 1 87 ? -4.447 -13.625 -14.254 1.00 51.78 87 PRO A CA 1
ATOM 683 C C . PRO A 1 87 ? -3.595 -12.349 -14.200 1.00 51.78 87 PRO A C 1
ATOM 685 O O . PRO A 1 87 ? -2.754 -12.159 -13.318 1.00 51.78 87 PRO A O 1
ATOM 688 N N . GLU A 1 88 ? -3.842 -11.450 -15.152 1.00 46.19 88 GLU A N 1
ATOM 689 C CA . GLU A 1 88 ? -3.245 -10.118 -15.245 1.00 46.19 88 GLU A CA 1
ATOM 690 C C . GLU A 1 88 ? -3.617 -9.276 -14.011 1.00 46.19 88 GLU A C 1
ATOM 692 O O . GLU A 1 88 ? -4.669 -8.642 -13.934 1.00 46.19 88 GLU A O 1
ATOM 697 N N . GLN A 1 89 ? -2.760 -9.321 -12.992 1.00 45.91 89 GLN A N 1
ATOM 698 C CA . GLN A 1 89 ? -2.906 -8.540 -11.771 1.00 45.91 89 GLN A CA 1
ATOM 699 C C . GLN A 1 89 ? -2.390 -7.118 -12.014 1.00 45.91 89 GLN A C 1
ATOM 701 O O . GLN A 1 89 ? -1.206 -6.906 -12.285 1.00 45.91 89 GLN A O 1
ATOM 706 N N . VAL A 1 90 ? -3.269 -6.122 -11.835 1.00 48.38 90 VAL A N 1
ATOM 707 C CA . VAL A 1 90 ? -2.860 -4.757 -11.460 1.00 48.38 90 VAL A CA 1
ATOM 708 C C . VAL A 1 90 ? -1.846 -4.928 -10.342 1.00 48.38 90 VAL A C 1
ATOM 710 O O . VAL A 1 90 ? -2.204 -5.557 -9.352 1.00 48.38 90 VAL A O 1
ATOM 713 N N . ALA A 1 91 ? -0.607 -4.459 -10.528 1.00 46.84 91 ALA A N 1
ATOM 714 C CA . ALA A 1 91 ? 0.524 -4.743 -9.648 1.00 46.84 91 ALA A CA 1
ATOM 715 C C . ALA A 1 91 ? 0.182 -4.447 -8.179 1.00 46.84 91 ALA A C 1
ATOM 717 O O . ALA A 1 91 ? 0.397 -3.344 -7.672 1.00 46.84 91 ALA A O 1
ATOM 718 N N . ALA A 1 92 ? -0.381 -5.443 -7.497 1.00 55.22 92 ALA A N 1
ATOM 719 C CA . ALA A 1 92 ? -0.603 -5.407 -6.076 1.00 55.22 92 ALA A CA 1
ATOM 720 C C . ALA A 1 92 ? 0.792 -5.308 -5.475 1.00 55.22 92 ALA A C 1
ATOM 722 O O . ALA A 1 92 ? 1.695 -6.060 -5.856 1.00 55.22 92 ALA A O 1
ATOM 723 N N . SER A 1 93 ? 0.996 -4.326 -4.596 1.00 58.22 93 SER A N 1
ATOM 724 C CA . SER A 1 93 ? 2.266 -4.194 -3.891 1.00 58.22 93 SER A CA 1
ATOM 725 C C . SER A 1 93 ? 2.593 -5.550 -3.275 1.00 58.22 93 SER A C 1
ATOM 727 O O . SER A 1 93 ? 1.767 -6.121 -2.562 1.00 58.22 93 SER A O 1
ATOM 729 N N . SER A 1 94 ? 3.752 -6.116 -3.618 1.00 66.50 94 SER A N 1
ATOM 730 C CA . SER A 1 94 ? 4.124 -7.414 -3.072 1.00 66.50 94 SER A CA 1
ATOM 731 C C . SER A 1 94 ? 4.165 -7.307 -1.538 1.00 66.50 94 SER A C 1
ATOM 733 O O . SER A 1 94 ? 4.538 -6.256 -1.009 1.00 66.50 94 SER A O 1
ATOM 735 N N . PRO A 1 95 ? 3.814 -8.365 -0.786 1.00 68.19 95 PRO A N 1
ATOM 736 C CA . PRO A 1 95 ? 3.901 -8.339 0.674 1.00 68.19 95 PRO A CA 1
ATOM 737 C C . PRO A 1 95 ? 5.300 -7.986 1.181 1.00 68.19 95 PRO A C 1
ATOM 739 O O . PRO A 1 95 ? 5.443 -7.442 2.271 1.00 68.19 95 PRO A O 1
ATOM 742 N N . ASP A 1 96 ? 6.336 -8.277 0.394 1.00 71.50 96 ASP A N 1
ATOM 743 C CA . ASP A 1 96 ? 7.709 -7.903 0.718 1.00 71.50 96 ASP A CA 1
ATOM 744 C C . ASP A 1 96 ? 7.933 -6.395 0.575 1.00 71.50 96 ASP A C 1
ATOM 746 O O . ASP A 1 96 ? 8.498 -5.785 1.480 1.00 71.50 96 ASP A O 1
ATOM 750 N N . ALA A 1 97 ? 7.383 -5.765 -0.469 1.00 74.44 97 ALA A N 1
ATOM 751 C CA . ALA A 1 97 ? 7.399 -4.311 -0.602 1.00 74.44 97 ALA A CA 1
ATOM 752 C C . ALA A 1 97 ? 6.658 -3.625 0.560 1.00 74.44 97 ALA A C 1
ATOM 754 O O . ALA A 1 97 ? 7.144 -2.633 1.100 1.00 74.44 97 ALA A O 1
ATOM 755 N N . GLU A 1 98 ? 5.518 -4.168 1.000 1.00 76.50 98 GLU A N 1
ATOM 756 C CA . GLU A 1 98 ? 4.789 -3.648 2.165 1.00 76.50 98 GLU A CA 1
ATOM 757 C C . GLU A 1 98 ? 5.608 -3.782 3.462 1.00 76.50 98 GLU A C 1
ATOM 759 O O . GLU A 1 98 ? 5.728 -2.825 4.230 1.00 76.50 98 GLU A O 1
ATOM 764 N N . ARG A 1 99 ? 6.236 -4.943 3.693 1.00 81.00 99 ARG A N 1
ATOM 765 C CA . ARG A 1 99 ? 7.110 -5.173 4.858 1.00 81.00 99 ARG A CA 1
ATOM 766 C C . ARG A 1 99 ? 8.317 -4.244 4.872 1.00 81.00 99 ARG A C 1
ATOM 768 O O . ARG A 1 99 ? 8.675 -3.742 5.938 1.00 81.00 99 ARG A O 1
ATOM 775 N N . ASP A 1 100 ? 8.947 -4.023 3.726 1.00 86.12 100 ASP A N 1
ATOM 776 C CA . ASP A 1 100 ? 10.110 -3.146 3.624 1.00 86.12 100 ASP A CA 1
ATOM 777 C C . ASP A 1 100 ? 9.724 -1.677 3.838 1.00 86.12 100 ASP A C 1
ATOM 779 O O . ASP A 1 100 ? 10.426 -0.963 4.557 1.00 86.12 100 ASP A O 1
ATOM 783 N N . LEU A 1 101 ? 8.563 -1.246 3.330 1.00 87.75 101 LEU A N 1
ATOM 784 C CA . LEU A 1 101 ? 8.003 0.078 3.620 1.00 87.75 101 LEU A CA 1
ATOM 785 C C . LEU A 1 101 ? 7.722 0.267 5.115 1.00 87.75 101 LEU A C 1
ATOM 787 O O . LEU A 1 101 ? 8.052 1.316 5.670 1.00 87.75 101 LEU A O 1
ATOM 791 N N . LEU A 1 102 ? 7.152 -0.740 5.784 1.00 90.38 102 LEU A N 1
ATOM 792 C CA . LEU A 1 102 ? 6.914 -0.700 7.229 1.00 90.38 102 LEU A CA 1
ATOM 793 C C . LEU A 1 102 ? 8.225 -0.648 8.018 1.00 90.38 102 LEU A C 1
ATOM 795 O O . LEU A 1 102 ? 8.349 0.155 8.944 1.00 90.38 102 LEU A O 1
ATOM 799 N N . ARG A 1 103 ? 9.220 -1.460 7.639 1.00 92.25 103 ARG A N 1
ATOM 800 C CA . ARG A 1 103 ? 10.545 -1.459 8.277 1.00 92.25 103 ARG A CA 1
ATOM 801 C C . ARG A 1 103 ? 11.217 -0.096 8.140 1.00 92.25 103 ARG A C 1
ATOM 803 O O . ARG A 1 103 ? 11.739 0.423 9.124 1.00 92.25 103 ARG A O 1
ATOM 810 N N . TRP A 1 104 ? 11.162 0.494 6.947 1.00 93.94 104 TRP A N 1
ATOM 811 C CA . TRP A 1 104 ? 11.664 1.841 6.701 1.00 93.94 104 TRP A CA 1
ATOM 812 C C . TRP A 1 104 ? 10.932 2.882 7.556 1.00 93.94 104 TRP A C 1
ATOM 814 O O . TRP A 1 104 ? 11.576 3.643 8.274 1.00 93.94 104 TRP A O 1
ATOM 824 N N . ALA A 1 105 ? 9.595 2.880 7.550 1.00 93.50 105 ALA A N 1
ATOM 825 C CA . ALA A 1 105 ? 8.802 3.859 8.289 1.00 93.50 105 ALA A CA 1
ATOM 826 C C . ALA A 1 105 ? 9.091 3.823 9.797 1.00 93.50 105 ALA A C 1
ATOM 828 O O . ALA A 1 105 ? 9.190 4.880 10.414 1.00 93.50 105 ALA A O 1
ATOM 829 N N . VAL A 1 106 ? 9.270 2.627 10.373 1.00 94.00 106 VAL A N 1
ATOM 830 C CA . VAL A 1 106 ? 9.669 2.445 11.779 1.00 94.00 106 VAL A CA 1
ATOM 831 C C . VAL A 1 106 ? 11.083 2.973 12.037 1.00 94.00 106 VAL A C 1
ATOM 833 O O . VAL A 1 106 ? 11.308 3.608 13.066 1.00 94.00 106 VAL A O 1
ATOM 836 N N . GLY A 1 107 ? 12.022 2.752 11.112 1.00 93.06 107 GLY A N 1
ATOM 837 C CA . GLY A 1 107 ? 13.397 3.252 11.213 1.00 93.06 107 GLY A CA 1
ATOM 838 C C . GLY A 1 107 ? 13.514 4.781 11.186 1.00 93.06 107 GLY A C 1
ATOM 839 O O . GLY A 1 107 ? 14.441 5.331 11.771 1.00 93.06 107 GLY A O 1
ATOM 840 N N . GLU A 1 108 ? 12.558 5.473 10.563 1.00 93.69 108 GLU A N 1
ATOM 841 C CA . GLU A 1 108 ? 12.529 6.941 10.466 1.00 93.69 108 GLU A CA 1
ATOM 842 C C . GLU A 1 108 ? 11.841 7.640 11.649 1.00 93.69 108 GLU A C 1
ATOM 844 O O . GLU A 1 108 ? 11.819 8.877 11.720 1.00 93.69 108 GLU A O 1
ATOM 849 N N . LEU A 1 109 ? 11.242 6.883 12.574 1.00 93.81 109 LEU A N 1
ATOM 850 C CA . LEU A 1 109 ? 10.538 7.467 13.711 1.00 93.81 109 LEU A CA 1
ATOM 851 C C . LEU A 1 109 ? 11.519 8.159 14.673 1.00 93.81 109 LEU A C 1
ATOM 853 O O . LEU A 1 109 ? 12.597 7.630 14.949 1.00 93.81 109 LEU A O 1
ATOM 857 N N . PRO A 1 110 ? 11.138 9.309 15.262 1.00 92.25 110 PRO A N 1
ATOM 858 C CA . PRO A 1 110 ? 11.876 9.870 16.387 1.00 92.25 110 PRO A CA 1
ATOM 859 C C . PRO A 1 110 ? 12.009 8.850 17.529 1.00 92.25 110 PRO A C 1
ATOM 861 O O . PRO A 1 110 ? 11.084 8.061 17.749 1.00 92.25 110 PRO A O 1
ATOM 864 N N . PRO A 1 111 ? 13.108 8.876 18.300 1.00 88.06 111 PRO A N 1
ATOM 865 C CA . PRO A 1 111 ? 13.248 7.997 19.451 1.00 88.06 111 PRO A CA 1
ATOM 866 C C . PRO A 1 111 ? 12.165 8.301 20.496 1.00 88.06 111 PRO A C 1
ATOM 868 O O . PRO A 1 111 ? 11.821 9.458 20.741 1.00 88.06 111 PRO A O 1
ATOM 871 N N . GLY A 1 112 ? 11.644 7.252 21.133 1.00 87.62 112 GLY A N 1
ATOM 872 C CA . GLY A 1 112 ? 10.683 7.355 22.232 1.00 87.62 112 GLY A CA 1
ATOM 873 C C . GLY A 1 112 ? 9.371 6.608 21.989 1.00 87.62 112 GLY A C 1
ATOM 874 O O . GLY A 1 112 ? 8.873 6.498 20.866 1.00 87.62 112 GLY A O 1
ATOM 875 N N . ALA A 1 113 ? 8.779 6.116 23.080 1.00 80.88 113 ALA A N 1
ATOM 876 C CA . ALA A 1 113 ? 7.522 5.365 23.054 1.00 80.88 113 ALA A CA 1
ATOM 877 C C . ALA A 1 113 ? 6.356 6.172 22.451 1.00 80.88 113 ALA A C 1
ATOM 879 O O . ALA A 1 113 ? 5.455 5.611 21.829 1.00 80.88 113 ALA A O 1
ATOM 880 N N . ASP A 1 114 ? 6.397 7.500 22.572 1.00 91.50 114 ASP A N 1
ATOM 881 C CA . ASP A 1 114 ? 5.382 8.396 22.024 1.00 91.50 114 ASP A CA 1
ATOM 882 C C . ASP A 1 114 ? 5.319 8.401 20.493 1.00 91.50 114 ASP A C 1
ATOM 884 O O . ASP A 1 114 ? 4.229 8.519 19.916 1.00 91.50 114 ASP A O 1
ATOM 888 N N . ALA A 1 115 ? 6.464 8.276 19.821 1.00 93.00 115 ALA A N 1
ATOM 889 C CA . ALA A 1 115 ? 6.521 8.218 18.366 1.00 93.00 115 ALA A CA 1
ATOM 890 C C . ALA A 1 115 ? 5.949 6.891 17.858 1.00 93.00 115 ALA A C 1
ATOM 892 O O . ALA A 1 115 ? 5.096 6.898 16.971 1.00 93.00 115 ALA A O 1
ATOM 893 N N . GLN A 1 116 ? 6.330 5.776 18.489 1.00 93.19 116 GLN A N 1
ATOM 894 C CA . GLN A 1 116 ? 5.796 4.451 18.162 1.00 93.19 116 GLN A CA 1
ATOM 895 C C . GLN A 1 116 ? 4.285 4.375 18.389 1.00 93.19 116 GLN A C 1
ATOM 897 O O . GLN A 1 116 ? 3.555 3.888 17.530 1.00 93.19 116 GLN A O 1
ATOM 902 N N . ARG A 1 117 ? 3.791 4.933 19.501 1.00 94.31 117 ARG A N 1
ATOM 903 C CA . ARG A 1 117 ? 2.352 4.987 19.776 1.00 94.31 117 ARG A CA 1
ATOM 904 C C . ARG A 1 117 ? 1.603 5.818 18.731 1.00 94.31 117 ARG A C 1
ATOM 906 O O . ARG A 1 117 ? 0.591 5.378 18.200 1.00 94.31 117 ARG A O 1
ATOM 913 N N . THR A 1 118 ? 2.140 6.984 18.366 1.00 96.25 118 THR A N 1
ATOM 914 C CA . THR A 1 118 ? 1.550 7.823 17.306 1.00 96.25 118 THR A CA 1
ATOM 915 C C . THR A 1 118 ? 1.549 7.111 15.950 1.00 96.25 118 THR A C 1
ATOM 917 O O . THR A 1 118 ? 0.598 7.246 15.181 1.00 96.25 118 THR A O 1
ATOM 920 N N . PHE A 1 119 ? 2.603 6.351 15.649 1.00 96.62 119 PHE A N 1
ATOM 921 C CA . PHE A 1 119 ? 2.685 5.540 14.439 1.00 96.62 119 PHE A CA 1
ATOM 922 C C . PHE A 1 119 ? 1.648 4.408 14.442 1.00 96.62 119 PHE A C 1
ATOM 924 O O . PHE A 1 119 ? 0.972 4.206 13.437 1.00 96.62 119 PHE A O 1
ATOM 931 N N . ALA A 1 120 ? 1.422 3.747 15.580 1.00 93.25 120 ALA A N 1
ATOM 932 C CA . ALA A 1 120 ? 0.359 2.753 15.722 1.00 93.25 120 ALA A CA 1
ATOM 933 C C . ALA A 1 120 ? -1.039 3.349 15.463 1.00 93.25 120 ALA A C 1
ATOM 935 O O . ALA A 1 120 ? -1.862 2.717 14.806 1.00 93.25 120 ALA A O 1
ATOM 936 N N . TRP A 1 121 ? -1.303 4.586 15.901 1.00 95.81 121 TRP A N 1
ATOM 937 C CA . TRP A 1 121 ? -2.554 5.286 15.570 1.00 95.81 121 TRP A CA 1
ATOM 938 C C . TRP A 1 121 ? -2.695 5.565 14.074 1.00 95.81 121 TRP A C 1
ATOM 940 O O . TRP A 1 121 ? -3.786 5.434 13.530 1.00 95.81 121 TRP A O 1
ATOM 950 N N . LEU A 1 122 ? -1.599 5.930 13.402 1.00 95.12 122 LEU A N 1
ATOM 951 C CA . LEU A 1 122 ? -1.586 6.134 11.952 1.00 95.12 122 LEU A CA 1
ATOM 952 C C . LEU A 1 122 ? -1.893 4.828 11.198 1.00 95.12 122 LEU A C 1
ATOM 954 O O . LEU A 1 122 ? -2.633 4.864 10.220 1.00 95.12 122 LEU A O 1
ATOM 958 N N . LEU A 1 123 ? -1.369 3.688 11.664 1.00 91.38 123 LEU A N 1
ATOM 959 C CA . LEU A 1 123 ? -1.682 2.371 11.097 1.00 91.38 123 LEU A CA 1
ATOM 960 C C . LEU A 1 123 ? -3.160 2.010 11.296 1.00 91.38 123 LEU A C 1
ATOM 962 O O . LEU A 1 123 ? -3.835 1.683 10.323 1.00 91.38 123 LEU A O 1
ATOM 966 N N . ARG A 1 124 ? -3.690 2.161 12.518 1.00 86.62 124 ARG A N 1
ATOM 967 C CA . ARG A 1 124 ? -5.118 1.945 12.828 1.00 86.62 124 ARG A CA 1
ATOM 968 C C . ARG A 1 124 ? -6.035 2.822 11.969 1.00 86.62 124 ARG A C 1
ATOM 970 O O . ARG A 1 124 ? -7.051 2.358 11.453 1.00 86.62 124 ARG A O 1
ATOM 977 N N . GLU A 1 125 ? -5.658 4.079 11.751 1.00 90.50 125 GLU A N 1
ATOM 978 C CA . GLU A 1 125 ? -6.427 4.974 10.886 1.00 90.50 125 GLU A CA 1
ATOM 979 C C . GLU A 1 125 ? -6.353 4.583 9.404 1.00 90.50 125 GLU A C 1
ATOM 981 O O . GLU A 1 125 ? -7.384 4.565 8.730 1.00 90.50 125 GLU A O 1
ATOM 986 N N . GLY A 1 126 ? -5.186 4.159 8.908 1.00 84.75 126 GLY A N 1
ATOM 987 C CA . GLY A 1 126 ? -5.046 3.570 7.568 1.00 84.75 126 GLY A CA 1
ATOM 988 C C . GLY A 1 126 ? -5.806 2.243 7.401 1.00 84.75 126 GLY A C 1
ATOM 989 O O . GLY A 1 126 ? -6.177 1.835 6.293 1.00 84.75 126 GLY A O 1
ATOM 990 N N . GLU A 1 127 ? -6.098 1.558 8.502 1.00 74.81 127 GLU A N 1
ATOM 991 C CA . GLU A 1 127 ? -6.989 0.403 8.526 1.00 74.81 127 GLU A CA 1
ATOM 992 C C . GLU A 1 127 ? -8.464 0.813 8.440 1.00 74.81 127 GLU A C 1
ATOM 994 O O . GLU A 1 127 ? -9.259 0.068 7.877 1.00 74.81 127 GLU A O 1
ATOM 999 N N . GLY A 1 128 ? -8.825 2.047 8.788 1.00 75.81 128 GLY A N 1
ATOM 1000 C CA . GLY A 1 128 ? -10.184 2.586 8.666 1.00 75.81 128 GLY A CA 1
ATOM 1001 C C . GLY A 1 128 ? -10.827 2.946 9.996 1.00 75.81 128 GLY A C 1
ATOM 1002 O O . GLY A 1 128 ? -11.999 3.323 10.023 1.00 75.81 128 GLY A O 1
ATOM 1003 N N . GLU A 1 129 ? -10.083 2.834 11.090 1.00 81.38 129 GLU A N 1
ATOM 1004 C CA . GLU A 1 129 ? -10.541 3.306 12.380 1.00 81.38 129 GLU A CA 1
ATOM 1005 C C . GLU A 1 129 ? -10.523 4.840 12.431 1.00 81.38 129 GLU A C 1
ATOM 1007 O O . GLU A 1 129 ? -9.560 5.488 12.020 1.00 81.38 129 GLU A O 1
ATOM 1012 N N . LYS A 1 130 ? -11.603 5.452 12.927 1.00 84.25 130 LYS A N 1
ATOM 1013 C CA . LYS A 1 130 ? -11.670 6.913 13.044 1.00 84.25 130 LYS A CA 1
ATOM 1014 C C . LYS A 1 130 ? -10.742 7.393 14.161 1.00 84.25 130 LYS A C 1
ATOM 1016 O O . LYS A 1 130 ? -10.708 6.802 15.236 1.00 84.25 130 LYS A O 1
ATOM 1021 N N . LEU A 1 131 ? -10.056 8.518 13.941 1.00 89.19 131 LEU A N 1
ATOM 1022 C CA . LEU A 1 131 ? -9.159 9.114 14.943 1.00 89.19 131 LEU A CA 1
ATOM 1023 C C . LEU A 1 131 ? -9.868 9.472 16.254 1.00 89.19 131 LEU A C 1
ATOM 1025 O O . LEU A 1 131 ? -9.218 9.463 17.293 1.00 89.19 131 LEU A O 1
ATOM 1029 N N . ASP A 1 132 ? -11.167 9.769 16.208 1.00 83.25 132 ASP A N 1
ATOM 1030 C CA . ASP A 1 132 ? -11.959 10.040 17.411 1.00 83.25 132 ASP A CA 1
ATOM 1031 C C . ASP A 1 132 ? -12.134 8.764 18.255 1.00 83.25 132 ASP A C 1
ATOM 1033 O O . ASP A 1 132 ? -11.855 8.793 19.446 1.00 83.25 132 ASP A O 1
ATOM 1037 N N . ALA A 1 133 ? -12.425 7.616 17.629 1.00 78.56 133 ALA A N 1
ATOM 1038 C CA . ALA A 1 133 ? -12.495 6.325 18.325 1.00 78.56 133 ALA A CA 1
ATOM 1039 C C . ALA A 1 133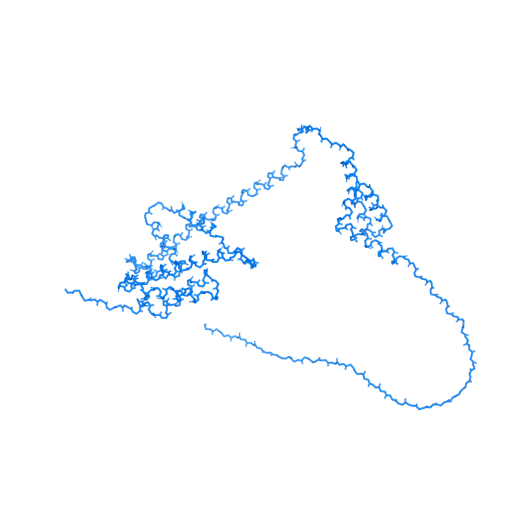 ? -11.135 5.910 18.918 1.00 78.56 133 ALA A C 1
ATOM 1041 O O . ALA A 1 133 ? -11.059 5.423 20.043 1.00 78.56 133 ALA A O 1
ATOM 1042 N N . ILE A 1 134 ? -10.038 6.176 18.197 1.00 84.75 134 ILE A N 1
ATOM 1043 C CA . ILE A 1 134 ? -8.677 5.963 18.716 1.00 84.75 134 ILE A CA 1
ATOM 1044 C C . ILE A 1 134 ? -8.407 6.872 19.926 1.00 84.75 134 ILE A C 1
ATOM 1046 O O . ILE A 1 134 ? -7.730 6.462 20.865 1.00 84.75 134 ILE A O 1
ATOM 1050 N N . ALA A 1 135 ? -8.914 8.105 19.911 1.00 91.00 135 ALA A N 1
ATOM 1051 C CA . ALA A 1 135 ? -8.747 9.049 21.009 1.00 91.00 135 ALA A CA 1
ATOM 1052 C C . ALA A 1 135 ? -9.512 8.615 22.265 1.00 91.00 135 ALA A C 1
ATOM 1054 O O . ALA A 1 135 ? -8.941 8.660 23.357 1.00 91.00 135 ALA A O 1
ATOM 1055 N N . ASP A 1 136 ? -10.743 8.130 22.097 1.00 83.75 136 ASP A N 1
ATOM 1056 C CA . ASP A 1 136 ? -11.552 7.567 23.179 1.00 83.75 136 ASP A CA 1
ATOM 1057 C C . ASP A 1 136 ? -10.856 6.351 23.811 1.00 83.75 136 ASP A C 1
ATOM 1059 O O . ASP A 1 136 ? -10.689 6.287 25.032 1.00 83.75 136 ASP A O 1
ATOM 1063 N N . ASP A 1 137 ? -10.344 5.439 22.977 1.00 82.44 137 ASP A N 1
ATOM 1064 C CA . ASP A 1 137 ? -9.583 4.260 23.405 1.00 82.44 137 ASP A CA 1
ATOM 1065 C C . ASP A 1 137 ? -8.310 4.617 24.189 1.00 82.44 137 ASP A C 1
ATOM 1067 O O . ASP A 1 137 ? -8.002 4.010 25.217 1.00 82.44 137 ASP A O 1
ATOM 1071 N N . GLU A 1 138 ? -7.555 5.606 23.707 1.00 88.38 138 GLU A N 1
ATOM 1072 C CA . GLU A 1 138 ? -6.305 6.061 24.328 1.00 88.38 138 GLU A CA 1
ATOM 1073 C C . GLU A 1 138 ? -6.538 7.002 25.516 1.00 88.38 138 GLU A C 1
ATOM 1075 O O . GLU A 1 138 ? -5.580 7.372 26.200 1.00 88.38 138 GLU A O 1
ATOM 1080 N N . ARG A 1 139 ? -7.797 7.381 25.780 1.00 91.50 139 ARG A N 1
ATOM 1081 C CA . ARG A 1 139 ? -8.195 8.373 26.791 1.00 91.50 139 ARG A CA 1
ATOM 1082 C C . ARG A 1 139 ? -7.468 9.704 26.605 1.00 91.50 139 ARG A C 1
ATOM 1084 O O . ARG A 1 139 ? -7.005 10.325 27.563 1.00 91.50 139 ARG A O 1
ATOM 1091 N N . LEU A 1 140 ? -7.361 10.136 25.352 1.00 94.06 140 LEU A N 1
ATOM 1092 C CA . LEU A 1 140 ? -6.737 11.392 24.956 1.00 94.06 140 LEU A CA 1
ATOM 1093 C C . LEU A 1 140 ? -7.757 12.293 24.256 1.00 94.06 140 LEU A C 1
ATOM 1095 O O . LEU A 1 140 ? -8.652 11.802 23.578 1.00 94.06 140 LEU A O 1
ATOM 1099 N N . PRO A 1 141 ? -7.615 13.627 24.327 1.00 97.06 141 PRO A N 1
ATOM 1100 C CA . PRO A 1 141 ? -8.469 14.509 23.546 1.00 97.06 141 PRO A CA 1
ATOM 1101 C C . PRO A 1 141 ? -8.263 14.294 22.041 1.00 97.06 141 PRO A C 1
ATOM 1103 O O . PRO A 1 141 ? -7.136 14.387 21.542 1.00 97.06 141 PRO A O 1
ATOM 1106 N N . ALA A 1 142 ? -9.353 14.102 21.294 1.00 91.38 142 ALA A N 1
ATOM 1107 C CA . ALA A 1 142 ? -9.325 13.907 19.841 1.00 91.38 142 ALA A CA 1
ATOM 1108 C C . ALA A 1 142 ? -8.492 14.947 19.053 1.00 91.38 142 ALA A C 1
ATOM 1110 O O . ALA A 1 142 ? -7.792 14.561 18.108 1.00 91.38 142 ALA A O 1
ATOM 1111 N N . PRO A 1 143 ? -8.473 16.251 19.414 1.00 95.62 143 PRO A N 1
ATOM 1112 C CA . PRO A 1 143 ? -7.584 17.217 18.767 1.00 95.62 143 PRO A CA 1
ATOM 1113 C C . PRO A 1 143 ? -6.093 16.872 18.910 1.00 95.62 143 PRO A C 1
ATOM 1115 O O . PRO A 1 143 ? -5.329 17.069 17.964 1.00 95.62 143 PRO A O 1
ATOM 1118 N N . GLN A 1 144 ? -5.670 16.315 20.051 1.00 96.25 144 GLN A N 1
ATOM 1119 C CA . GLN A 1 144 ? -4.271 15.941 20.285 1.00 96.25 144 GLN A CA 1
ATOM 1120 C C . GLN A 1 144 ? -3.852 14.755 19.416 1.00 96.25 144 GLN A C 1
ATOM 1122 O O . GLN A 1 144 ? -2.780 14.796 18.805 1.00 96.25 144 GLN A O 1
ATOM 1127 N N . VAL A 1 145 ? -4.703 13.727 19.308 1.00 96.75 145 VAL A N 1
ATOM 1128 C CA . VAL A 1 145 ? -4.464 12.569 18.428 1.00 96.75 145 VAL A CA 1
ATOM 1129 C C . VAL A 1 145 ? -4.341 13.034 16.978 1.00 96.75 145 VAL A C 1
ATOM 1131 O O . VAL A 1 145 ? -3.332 12.757 16.326 1.00 96.75 145 VAL A O 1
ATOM 1134 N N . ARG A 1 146 ? -5.292 13.849 16.497 1.00 95.25 146 ARG A N 1
ATOM 1135 C CA . ARG A 1 146 ? -5.250 14.440 15.147 1.00 95.25 146 ARG A CA 1
ATOM 1136 C C . ARG A 1 146 ? -3.972 15.238 14.897 1.00 95.25 146 ARG A C 1
ATOM 1138 O O . ARG A 1 146 ? -3.334 15.073 13.855 1.00 95.25 146 ARG A O 1
ATOM 1145 N N . GLN A 1 147 ? -3.561 16.078 15.846 1.00 97.25 147 GLN A N 1
ATOM 1146 C CA . GLN A 1 147 ? -2.349 16.886 15.715 1.00 97.25 147 GLN A CA 1
ATOM 1147 C C . GLN A 1 147 ? -1.081 16.021 15.682 1.00 97.25 147 GLN A C 1
ATOM 1149 O O . GLN A 1 147 ? -0.188 16.271 14.869 1.00 97.25 147 GLN A O 1
ATOM 1154 N N . ARG A 1 148 ? -0.981 15.001 16.543 1.00 97.00 148 ARG A N 1
ATOM 1155 C CA . ARG A 1 148 ? 0.157 14.066 16.571 1.00 97.00 148 ARG A CA 1
ATOM 1156 C C . ARG A 1 148 ? 0.251 13.268 15.271 1.00 97.00 148 ARG A C 1
ATOM 1158 O O . ARG A 1 148 ? 1.314 13.262 14.653 1.00 97.00 148 ARG A O 1
ATOM 1165 N N . VAL A 1 149 ? -0.858 12.702 14.799 1.00 96.56 149 VAL A N 1
ATOM 1166 C CA . VAL A 1 149 ? -0.921 11.963 13.526 1.00 96.56 149 VAL A CA 1
ATOM 1167 C C . VAL A 1 149 ? -0.580 12.870 12.338 1.00 96.56 149 VAL A C 1
ATOM 1169 O O . VAL A 1 149 ? 0.211 12.493 11.475 1.00 96.56 149 VAL A O 1
ATOM 1172 N N . SER A 1 150 ? -1.094 14.103 12.310 1.00 96.62 150 SER A N 1
ATOM 1173 C CA . SER A 1 150 ? -0.762 15.087 11.268 1.00 96.62 150 SER A CA 1
ATOM 1174 C C . SER A 1 150 ? 0.736 15.409 11.227 1.00 96.62 150 SER A C 1
ATOM 1176 O O . SER A 1 150 ? 1.342 15.402 10.152 1.00 96.62 150 SER A O 1
ATOM 1178 N N . ARG A 1 151 ? 1.363 15.629 12.393 1.00 96.19 151 ARG A N 1
ATOM 1179 C CA . ARG A 1 151 ? 2.817 15.840 12.495 1.00 96.19 151 ARG A CA 1
ATOM 1180 C C . ARG A 1 151 ? 3.603 14.618 12.020 1.00 96.19 151 ARG A C 1
ATOM 1182 O O . ARG A 1 151 ? 4.538 14.782 11.241 1.00 96.19 151 ARG A O 1
ATOM 1189 N N . MET A 1 152 ? 3.180 13.416 12.406 1.00 96.56 152 MET A N 1
ATOM 1190 C CA . MET A 1 152 ? 3.815 12.169 11.974 1.00 96.56 152 MET A CA 1
ATOM 1191 C C . MET A 1 152 ? 3.775 12.000 10.447 1.00 96.56 152 MET A C 1
ATOM 1193 O O . MET A 1 152 ? 4.798 11.725 9.826 1.00 96.56 152 MET A O 1
ATOM 1197 N N . ARG A 1 153 ? 2.626 12.263 9.806 1.00 96.69 153 ARG A N 1
ATOM 1198 C CA . ARG A 1 153 ? 2.510 12.218 8.335 1.00 96.69 153 ARG A CA 1
ATOM 1199 C C . ARG A 1 153 ? 3.446 13.204 7.644 1.00 96.69 153 ARG A C 1
ATOM 1201 O O . ARG A 1 153 ? 4.011 12.877 6.605 1.00 96.69 153 ARG A O 1
ATOM 1208 N N . ARG A 1 154 ? 3.598 14.418 8.185 1.00 95.50 154 ARG A N 1
ATOM 1209 C CA . ARG A 1 154 ? 4.523 15.423 7.632 1.00 95.50 154 ARG A CA 1
ATOM 1210 C C . ARG A 1 154 ? 5.971 14.949 7.719 1.00 95.50 154 ARG A C 1
ATOM 1212 O O . ARG A 1 154 ? 6.689 15.081 6.734 1.00 95.50 154 ARG A O 1
ATOM 1219 N N . LEU A 1 155 ? 6.362 14.363 8.851 1.00 94.50 155 LEU A N 1
ATOM 1220 C CA . LEU A 1 155 ? 7.696 13.797 9.045 1.00 94.50 155 LEU A CA 1
ATOM 1221 C C . LEU A 1 155 ? 7.987 12.696 8.020 1.00 94.50 155 LEU A C 1
ATOM 1223 O O . LEU A 1 155 ? 8.964 12.799 7.283 1.00 94.50 155 LEU A O 1
ATOM 1227 N N . LEU A 1 156 ? 7.110 11.694 7.912 1.00 94.81 156 LEU A N 1
ATOM 1228 C CA . LEU A 1 156 ? 7.314 10.570 6.991 1.00 94.81 156 LEU A CA 1
ATOM 1229 C C . LEU A 1 156 ? 7.356 11.025 5.526 1.00 94.81 156 LEU A C 1
ATOM 1231 O O . LEU A 1 156 ? 8.221 10.588 4.772 1.00 94.81 156 LEU A O 1
ATOM 1235 N N . ARG A 1 157 ? 6.486 11.961 5.120 1.00 94.81 157 ARG A N 1
ATOM 1236 C CA . ARG A 1 157 ? 6.531 12.532 3.762 1.00 94.81 157 ARG A CA 1
ATOM 1237 C C . ARG A 1 157 ? 7.830 13.279 3.486 1.00 94.81 157 ARG A C 1
ATOM 1239 O O . ARG A 1 157 ? 8.364 13.154 2.390 1.00 94.81 157 ARG A O 1
ATOM 1246 N N . ALA A 1 158 ? 8.338 14.038 4.456 1.00 94.06 158 ALA A N 1
ATOM 1247 C CA . ALA A 1 158 ? 9.604 14.746 4.302 1.00 94.06 158 ALA A CA 1
ATOM 1248 C C . ALA A 1 158 ? 10.775 13.766 4.127 1.00 94.06 158 ALA A C 1
ATOM 1250 O O . ALA A 1 158 ? 11.577 13.939 3.213 1.00 94.06 158 ALA A O 1
ATOM 1251 N N . ARG A 1 159 ? 10.834 12.700 4.938 1.00 93.81 159 ARG A N 1
ATOM 1252 C CA . ARG A 1 159 ? 11.852 11.642 4.812 1.00 93.81 159 ARG A CA 1
ATOM 1253 C C . ARG A 1 159 ? 11.776 10.918 3.476 1.00 93.81 159 ARG A C 1
ATOM 1255 O O . ARG A 1 159 ? 12.791 10.729 2.813 1.00 93.81 159 ARG A O 1
ATOM 1262 N N . TRP A 1 160 ? 10.567 10.583 3.038 1.00 92.19 160 TRP A N 1
ATOM 1263 C CA . TRP A 1 160 ? 10.361 9.940 1.747 1.00 92.19 160 TRP A CA 1
ATOM 1264 C C . TRP A 1 160 ? 10.805 10.834 0.580 1.00 92.19 160 TRP A C 1
ATOM 1266 O O . TRP A 1 160 ? 11.514 10.381 -0.315 1.00 92.19 160 TRP A O 1
ATOM 1276 N N . ALA A 1 161 ? 10.476 12.130 0.625 1.00 92.50 161 ALA A N 1
ATOM 1277 C CA . ALA A 1 161 ? 10.915 13.093 -0.383 1.00 92.50 161 ALA A CA 1
ATOM 1278 C C . ALA A 1 161 ? 12.450 13.213 -0.458 1.00 92.50 161 ALA A C 1
ATOM 1280 O O . ALA A 1 161 ? 12.994 13.328 -1.555 1.00 92.50 161 ALA A O 1
ATOM 1281 N N . GLN A 1 162 ? 13.155 13.135 0.679 1.00 91.69 162 GLN A N 1
ATOM 1282 C CA . GLN A 1 162 ? 14.624 13.120 0.708 1.00 91.69 162 GLN A CA 1
ATOM 1283 C C . GLN A 1 162 ? 15.203 11.894 -0.011 1.00 91.69 162 GLN A C 1
ATOM 1285 O O . GLN A 1 162 ? 16.148 12.039 -0.786 1.00 91.69 162 GLN A O 1
ATOM 1290 N N . LEU A 1 163 ? 14.621 10.707 0.190 1.00 91.50 163 LEU A N 1
ATOM 1291 C CA . LEU A 1 163 ? 15.054 9.489 -0.502 1.00 91.50 163 LEU A CA 1
ATOM 1292 C C . LEU A 1 163 ? 14.817 9.565 -2.012 1.00 91.50 163 LEU A C 1
ATOM 1294 O O . LEU A 1 163 ? 15.702 9.212 -2.790 1.00 91.50 163 LEU A O 1
ATOM 1298 N N . VAL A 1 164 ? 13.656 10.073 -2.433 1.00 92.62 164 VAL A N 1
ATOM 1299 C CA . VAL A 1 164 ? 13.350 10.275 -3.857 1.00 92.62 164 VAL A CA 1
ATOM 1300 C C . VAL A 1 164 ? 14.339 11.258 -4.488 1.00 92.62 164 VAL A C 1
ATOM 1302 O O . VAL A 1 164 ? 14.893 10.975 -5.548 1.00 92.62 164 VAL A O 1
ATOM 1305 N N . ALA A 1 165 ? 14.617 12.382 -3.822 1.00 94.81 165 ALA A N 1
ATOM 1306 C CA . ALA A 1 165 ? 15.587 13.362 -4.302 1.00 94.81 165 ALA A CA 1
ATOM 1307 C C . ALA A 1 165 ? 17.003 12.771 -4.416 1.00 94.81 165 ALA A C 1
ATOM 1309 O O . ALA A 1 165 ? 17.672 12.985 -5.426 1.00 94.81 165 ALA A O 1
ATOM 1310 N N . ALA A 1 166 ? 17.444 11.986 -3.427 1.00 93.94 166 ALA A N 1
ATOM 1311 C CA . ALA A 1 166 ? 18.737 11.303 -3.464 1.00 93.94 166 ALA A CA 1
ATOM 1312 C C . ALA A 1 166 ? 18.818 10.282 -4.611 1.00 93.94 166 ALA A C 1
ATOM 1314 O O . ALA A 1 166 ? 19.821 10.237 -5.322 1.00 93.94 166 ALA A O 1
ATOM 1315 N N . GLY A 1 167 ? 17.750 9.512 -4.841 1.00 94.12 167 GLY A N 1
ATOM 1316 C CA . GLY A 1 167 ? 17.658 8.577 -5.962 1.00 94.12 167 GLY A CA 1
ATOM 1317 C C . GLY A 1 167 ? 17.731 9.276 -7.322 1.00 94.12 167 GLY A C 1
ATOM 1318 O O . GLY A 1 167 ? 18.484 8.846 -8.195 1.00 94.12 167 GLY A O 1
ATOM 1319 N N . LEU A 1 168 ? 17.016 10.394 -7.491 1.00 96.31 168 LEU A N 1
ATOM 1320 C CA . LEU A 1 168 ? 17.079 11.209 -8.710 1.00 96.31 168 LEU A CA 1
ATOM 1321 C C . LEU A 1 168 ? 18.471 11.812 -8.923 1.00 96.31 168 LEU A C 1
ATOM 1323 O O . LEU A 1 168 ? 18.994 11.758 -10.033 1.00 96.31 168 LEU A O 1
ATOM 1327 N N . ALA A 1 169 ? 19.101 12.338 -7.871 1.00 95.81 169 ALA A N 1
ATOM 1328 C CA . ALA A 1 169 ? 20.461 12.862 -7.951 1.00 95.81 169 ALA A CA 1
ATOM 1329 C C . ALA A 1 169 ? 21.468 11.765 -8.340 1.00 95.81 169 ALA A C 1
ATOM 1331 O O . ALA A 1 169 ? 22.290 11.973 -9.231 1.00 95.81 169 ALA A O 1
ATOM 1332 N N . ALA A 1 170 ? 21.367 10.576 -7.738 1.00 95.69 170 ALA A N 1
ATOM 1333 C CA . ALA A 1 170 ? 22.201 9.428 -8.084 1.00 95.69 170 ALA A CA 1
ATOM 1334 C C . ALA A 1 170 ? 21.994 8.981 -9.541 1.00 95.69 170 ALA A C 1
ATOM 1336 O O . ALA A 1 170 ? 22.966 8.680 -10.234 1.00 95.69 170 ALA A O 1
ATOM 1337 N N . LEU A 1 171 ? 20.751 8.997 -10.032 1.00 96.31 171 LEU A N 1
ATOM 1338 C CA . LEU A 1 171 ? 20.438 8.712 -11.431 1.00 96.31 171 LEU A CA 1
ATOM 1339 C C . LEU A 1 171 ? 21.067 9.746 -12.374 1.00 96.31 171 LEU A C 1
ATOM 1341 O O . LEU A 1 171 ? 21.670 9.366 -13.375 1.00 96.31 171 LEU A O 1
ATOM 1345 N N . VAL A 1 172 ? 20.983 11.039 -12.050 1.00 96.50 172 VAL A N 1
ATOM 1346 C CA . VAL A 1 172 ? 21.631 12.104 -12.834 1.00 96.50 172 VAL A CA 1
ATOM 1347 C C . VAL A 1 172 ? 23.145 11.902 -12.869 1.00 96.50 172 VAL A C 1
ATOM 1349 O O . VAL A 1 172 ? 23.728 11.912 -13.950 1.00 96.50 172 VAL A O 1
ATOM 1352 N N . VAL A 1 173 ? 23.782 11.640 -11.723 1.00 96.19 173 VAL A N 1
ATOM 1353 C CA . VAL A 1 173 ? 25.223 11.340 -11.655 1.00 96.19 173 VAL A CA 1
ATOM 1354 C C . VAL A 1 173 ? 25.567 10.115 -12.503 1.00 96.19 173 VAL A C 1
ATOM 1356 O O . VAL A 1 173 ? 26.521 10.159 -13.278 1.00 96.19 173 VAL A O 1
ATOM 1359 N N . TYR A 1 174 ? 24.777 9.043 -12.414 1.00 95.06 174 TYR A N 1
ATOM 1360 C CA . TYR A 1 174 ? 24.962 7.844 -13.230 1.00 95.06 174 TYR A CA 1
ATOM 1361 C C . TYR A 1 174 ? 24.897 8.158 -14.730 1.00 95.06 174 TYR A C 1
ATOM 1363 O O . TYR A 1 174 ? 25.764 7.715 -15.484 1.00 95.06 174 TYR A O 1
ATOM 1371 N N . LEU A 1 175 ? 23.914 8.951 -15.168 1.00 95.12 175 LEU A N 1
ATOM 1372 C CA . LEU A 1 175 ? 23.766 9.354 -16.567 1.00 95.12 175 LEU A CA 1
ATOM 1373 C C . LEU A 1 175 ? 24.922 10.246 -17.033 1.00 95.12 175 LEU A C 1
ATOM 1375 O O . LEU A 1 175 ? 25.453 10.014 -18.117 1.00 95.12 175 LEU A O 1
ATOM 1379 N N . VAL A 1 176 ? 25.364 11.200 -16.208 1.00 94.12 176 VAL A N 1
ATOM 1380 C CA . VAL A 1 176 ? 26.524 12.056 -16.504 1.00 94.12 176 VAL A CA 1
ATOM 1381 C C . VAL A 1 176 ? 27.784 11.206 -16.654 1.00 94.12 176 VAL A C 1
ATOM 1383 O O . VAL A 1 176 ? 28.437 11.281 -17.690 1.00 94.12 176 VAL A O 1
ATOM 1386 N N . VAL A 1 177 ? 28.084 10.328 -15.692 1.00 92.38 177 VAL A N 1
ATOM 1387 C CA . VAL A 1 177 ? 29.243 9.419 -15.752 1.00 92.38 177 VAL A CA 1
ATOM 1388 C C . VAL A 1 177 ? 29.159 8.497 -16.967 1.00 92.38 177 VAL A C 1
ATOM 1390 O O . VAL A 1 177 ? 30.158 8.291 -17.652 1.00 92.38 177 VAL A O 1
ATOM 1393 N N . ARG A 1 178 ? 27.977 7.953 -17.269 1.00 91.75 178 ARG A N 1
ATOM 1394 C CA . ARG A 1 178 ? 27.760 7.106 -18.446 1.00 91.75 178 ARG A CA 1
ATOM 1395 C C . ARG A 1 178 ? 27.965 7.877 -19.752 1.00 91.75 178 ARG A C 1
ATOM 1397 O O . ARG A 1 178 ? 28.517 7.307 -20.681 1.00 91.75 178 ARG A O 1
ATOM 1404 N N . SER A 1 179 ? 27.536 9.136 -19.827 1.00 88.56 179 SER A N 1
ATOM 1405 C CA . SER A 1 179 ? 27.716 9.983 -21.015 1.00 88.56 179 SER A CA 1
ATOM 1406 C C . SER A 1 179 ? 29.158 10.470 -21.189 1.00 88.56 179 SER A C 1
ATOM 1408 O O . SER A 1 179 ? 29.642 10.560 -22.312 1.00 88.56 179 SER A O 1
ATOM 1410 N N . ALA A 1 180 ? 29.862 10.726 -20.080 1.00 84.06 180 ALA A N 1
ATOM 1411 C CA . ALA A 1 180 ? 31.266 11.124 -20.067 1.00 84.06 180 ALA A CA 1
ATOM 1412 C C . ALA A 1 180 ? 32.202 9.947 -20.377 1.00 84.06 180 ALA A C 1
ATOM 1414 O O . ALA A 1 180 ? 33.256 10.137 -20.982 1.00 84.06 180 ALA A O 1
ATOM 1415 N N . ARG A 1 181 ? 31.798 8.716 -20.032 1.00 79.81 181 ARG A N 1
ATOM 1416 C CA . ARG A 1 181 ? 32.387 7.484 -20.569 1.00 79.81 181 ARG A CA 1
ATOM 1417 C C . ARG A 1 181 ? 31.973 7.333 -22.033 1.00 79.81 181 ARG A C 1
ATOM 1419 O O . ARG A 1 181 ? 31.128 6.511 -22.380 1.00 79.81 181 ARG A O 1
ATOM 1426 N N . SER A 1 182 ? 32.584 8.138 -22.897 1.00 57.97 182 SER A N 1
ATOM 1427 C CA . SER A 1 182 ? 32.634 7.833 -24.325 1.00 57.97 182 SER A CA 1
ATOM 1428 C C . SER A 1 182 ? 33.116 6.383 -24.492 1.00 57.97 182 SER A C 1
ATOM 1430 O O . SER A 1 182 ? 33.989 5.958 -23.732 1.00 57.97 182 SER A O 1
ATOM 1432 N N . PRO A 1 183 ? 32.616 5.608 -25.468 1.00 57.25 183 PRO A N 1
ATOM 1433 C CA . PRO A 1 183 ? 33.095 4.248 -25.742 1.00 57.25 183 PRO A CA 1
ATOM 1434 C C . PRO A 1 183 ? 34.545 4.198 -26.289 1.00 57.25 183 PRO A C 1
ATOM 1436 O O . PRO A 1 183 ? 34.885 3.292 -27.040 1.00 57.25 183 PRO A O 1
ATOM 1439 N N . GLY A 1 184 ? 35.395 5.171 -25.940 1.00 56.34 184 GLY A N 1
ATOM 1440 C CA . GLY A 1 184 ? 36.749 5.362 -26.460 1.00 56.34 184 GLY A CA 1
ATOM 1441 C C . GLY A 1 184 ? 37.888 4.899 -25.550 1.00 56.34 184 GLY A C 1
ATOM 1442 O O . GLY A 1 184 ? 38.981 4.716 -26.061 1.00 56.34 184 GLY A O 1
ATOM 1443 N N . ASP A 1 185 ? 37.654 4.646 -24.259 1.00 52.12 185 ASP A N 1
ATOM 1444 C CA . ASP A 1 185 ? 38.712 4.220 -23.327 1.00 52.12 185 ASP A CA 1
ATOM 1445 C C . ASP A 1 185 ? 38.324 2.922 -22.611 1.00 52.12 185 ASP A C 1
ATOM 1447 O O . ASP A 1 185 ? 37.973 2.892 -21.430 1.00 52.12 185 ASP A O 1
ATOM 1451 N N . ALA A 1 186 ? 38.376 1.814 -23.346 1.00 53.28 186 ALA A N 1
ATOM 1452 C CA . ALA A 1 186 ? 38.640 0.525 -22.723 1.00 53.28 186 ALA A CA 1
ATOM 1453 C C . ALA A 1 186 ? 40.161 0.301 -22.774 1.00 53.28 186 ALA A C 1
ATOM 1455 O O . ALA A 1 186 ? 40.719 0.314 -23.874 1.00 53.28 186 ALA A O 1
ATOM 1456 N N . PRO A 1 187 ? 40.858 0.077 -21.643 1.00 51.81 187 PRO A N 1
ATOM 1457 C CA . PRO A 1 187 ? 42.233 -0.394 -21.698 1.00 51.81 187 PRO A CA 1
ATOM 1458 C C . PRO A 1 187 ? 42.246 -1.722 -22.457 1.00 51.81 187 PRO A C 1
ATOM 1460 O O . PRO A 1 187 ? 41.500 -2.646 -22.124 1.00 51.81 187 PRO A O 1
ATOM 1463 N N . HIS A 1 188 ? 43.075 -1.802 -23.498 1.00 48.97 188 HIS A N 1
ATOM 1464 C CA . HIS A 1 188 ? 43.324 -3.019 -24.260 1.00 48.97 188 HIS A CA 1
ATOM 1465 C C . HIS A 1 188 ? 43.956 -4.092 -23.359 1.00 48.97 188 HIS A C 1
ATOM 1467 O O . HIS A 1 188 ? 45.158 -4.337 -23.396 1.00 48.97 188 HIS A O 1
ATOM 1473 N N . HIS A 1 189 ? 43.143 -4.778 -22.560 1.00 50.31 189 HIS A N 1
ATOM 1474 C CA . HIS A 1 189 ? 43.466 -6.129 -22.138 1.00 50.31 189 HIS A CA 1
ATOM 1475 C C . HIS A 1 189 ? 43.146 -7.037 -23.314 1.00 50.31 189 HIS A C 1
ATOM 1477 O O . HIS A 1 189 ? 41.990 -7.371 -23.560 1.00 50.31 189 HIS A O 1
ATOM 1483 N N . ALA A 1 190 ? 44.190 -7.374 -24.071 1.00 47.06 190 ALA A N 1
ATOM 1484 C CA . ALA A 1 190 ? 44.138 -8.372 -25.123 1.00 47.06 190 ALA A CA 1
ATOM 1485 C C . ALA A 1 190 ? 43.530 -9.667 -24.553 1.00 47.06 190 ALA A C 1
ATOM 1487 O O . ALA A 1 190 ? 44.159 -10.307 -23.701 1.00 47.06 190 ALA A O 1
ATOM 1488 N N . PRO A 1 191 ? 42.320 -10.072 -24.980 1.00 45.16 191 PRO A N 1
ATOM 1489 C CA . PRO A 1 191 ? 41.823 -11.390 -24.654 1.00 45.16 191 PRO A CA 1
ATOM 1490 C C . PRO A 1 191 ? 42.689 -12.388 -25.413 1.00 45.16 191 PRO A C 1
ATOM 1492 O O . PRO A 1 191 ? 42.944 -12.236 -26.610 1.00 45.16 191 PRO A O 1
ATOM 1495 N N . ARG A 1 192 ? 43.153 -13.412 -24.701 1.00 42.25 192 ARG A N 1
ATOM 1496 C CA . ARG A 1 192 ? 43.779 -14.587 -25.300 1.00 42.25 192 ARG A CA 1
ATOM 1497 C C . ARG A 1 192 ? 42.808 -15.148 -26.343 1.00 42.25 192 ARG A C 1
ATOM 1499 O O . ARG A 1 192 ? 41.714 -15.582 -25.992 1.00 42.25 192 ARG A O 1
ATOM 1506 N N . LEU A 1 193 ? 43.211 -15.078 -27.608 1.00 47.97 193 LEU A N 1
ATOM 1507 C CA . LEU A 1 193 ? 42.488 -15.634 -28.744 1.00 47.97 193 LEU A CA 1
ATOM 1508 C C . LEU A 1 193 ? 42.362 -17.145 -28.557 1.00 47.97 193 LEU A C 1
ATOM 1510 O O . LEU A 1 193 ? 43.363 -17.860 -28.586 1.00 47.97 193 LEU A O 1
ATOM 1514 N N . VAL A 1 194 ? 41.132 -17.617 -28.397 1.00 50.88 194 VAL A N 1
ATOM 1515 C CA . VAL A 1 194 ? 40.763 -18.993 -28.712 1.00 50.88 194 VAL A CA 1
ATOM 1516 C C . VAL A 1 194 ? 39.593 -18.914 -29.695 1.00 50.88 194 VAL A C 1
ATOM 1518 O O . VAL A 1 194 ? 38.548 -18.360 -29.374 1.00 50.88 194 VAL A O 1
ATOM 1521 N N . GLU A 1 195 ? 39.870 -19.434 -30.897 1.00 51.31 195 GLU A N 1
ATOM 1522 C CA . GLU A 1 195 ? 38.975 -19.821 -32.004 1.00 51.31 195 GLU A CA 1
ATOM 1523 C C . GLU A 1 195 ? 38.411 -18.741 -32.968 1.00 51.31 195 GLU A C 1
ATOM 1525 O O . GLU A 1 195 ? 37.328 -18.196 -32.793 1.00 51.31 195 GLU A O 1
ATOM 1530 N N . GLY A 1 196 ? 39.140 -18.545 -34.088 1.00 51.53 196 GLY A N 1
ATOM 1531 C CA . GLY A 1 196 ? 38.590 -18.369 -35.450 1.00 51.53 196 GLY A CA 1
ATOM 1532 C C . GLY A 1 196 ? 38.410 -16.942 -36.017 1.00 51.53 196 GLY A C 1
ATOM 1533 O O . GLY A 1 196 ? 37.331 -16.369 -35.872 1.00 51.53 196 GLY A O 1
ATOM 1534 N N . PRO A 1 197 ? 39.381 -16.370 -36.764 1.00 55.06 197 PRO A N 1
ATOM 1535 C CA . PRO A 1 197 ? 39.266 -15.018 -37.334 1.00 55.06 197 PRO A CA 1
ATOM 1536 C C . PRO A 1 197 ? 38.331 -14.876 -38.555 1.00 55.06 197 PRO A C 1
ATOM 1538 O O . PRO A 1 197 ? 37.861 -13.775 -38.820 1.00 55.06 197 PRO A O 1
ATOM 1541 N N . GLU A 1 198 ? 38.014 -15.936 -39.303 1.00 58.25 198 GLU A N 1
ATOM 1542 C CA . GLU A 1 198 ? 37.285 -15.779 -40.580 1.00 58.25 198 GLU A CA 1
ATOM 1543 C C . GLU A 1 198 ? 35.767 -15.595 -40.421 1.00 58.25 198 GLU A C 1
ATOM 1545 O O . GLU A 1 198 ? 35.159 -14.783 -41.121 1.00 58.25 198 GLU A O 1
ATOM 1550 N N . VAL A 1 199 ? 35.145 -16.281 -39.456 1.00 60.94 199 VAL A N 1
ATOM 1551 C CA . VAL A 1 199 ? 33.682 -16.241 -39.272 1.00 60.94 199 VAL A CA 1
ATOM 1552 C C . VAL A 1 199 ? 33.221 -14.873 -38.757 1.00 60.94 199 VAL A C 1
ATOM 1554 O O . VAL A 1 199 ? 32.164 -14.376 -39.140 1.00 60.94 199 VAL A O 1
ATOM 1557 N N . THR A 1 200 ? 34.032 -14.208 -37.933 1.00 69.69 200 THR A N 1
ATOM 1558 C CA . THR A 1 200 ? 33.676 -12.902 -37.357 1.00 69.69 200 THR A CA 1
ATOM 1559 C C . THR A 1 200 ? 33.767 -11.767 -38.380 1.00 69.69 200 THR A C 1
ATOM 1561 O O . THR A 1 200 ? 32.904 -10.885 -38.391 1.00 69.69 200 THR A O 1
ATOM 1564 N N . VAL A 1 201 ? 34.74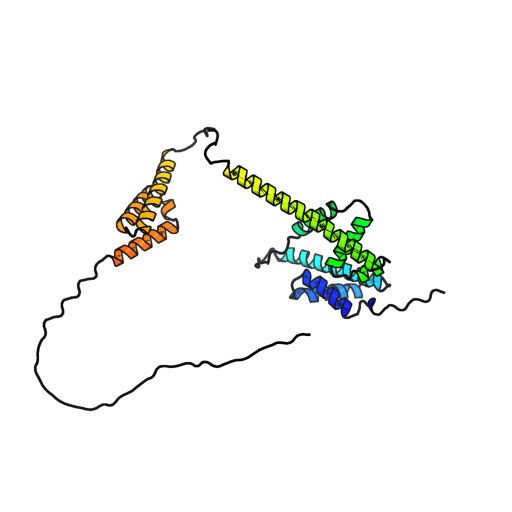9 -11.814 -39.288 1.00 80.94 201 VAL A N 1
ATOM 1565 C CA . VAL A 1 201 ? 34.907 -10.823 -40.364 1.00 80.94 201 VAL A CA 1
ATOM 1566 C C . VAL A 1 201 ? 33.791 -10.958 -41.400 1.00 80.94 201 VAL A C 1
ATOM 1568 O O . VAL A 1 201 ? 33.187 -9.948 -41.764 1.00 80.94 201 VAL A O 1
ATOM 1571 N N . ALA A 1 202 ? 33.453 -12.183 -41.818 1.00 85.50 202 ALA A N 1
ATOM 1572 C CA . ALA A 1 202 ? 32.352 -12.423 -42.754 1.00 85.50 202 ALA A CA 1
ATOM 1573 C C . ALA A 1 202 ? 31.008 -11.929 -42.190 1.00 85.50 202 ALA A C 1
ATOM 1575 O O . ALA A 1 202 ? 30.294 -11.175 -42.854 1.00 85.50 202 ALA A O 1
ATOM 1576 N N . VAL A 1 203 ? 30.704 -12.237 -40.923 1.00 86.62 203 VAL A N 1
ATOM 1577 C CA . VAL A 1 203 ? 29.473 -11.765 -40.266 1.00 86.62 203 VAL A CA 1
ATOM 1578 C C . VAL A 1 203 ? 29.439 -10.236 -40.154 1.00 86.62 203 VAL A C 1
ATOM 1580 O O . VAL A 1 203 ? 28.394 -9.617 -40.379 1.00 86.62 203 VAL A O 1
ATOM 1583 N N . ALA A 1 204 ? 30.570 -9.595 -39.845 1.00 86.94 204 ALA A N 1
ATOM 1584 C CA . ALA A 1 204 ? 30.659 -8.136 -39.801 1.00 86.94 204 ALA A CA 1
ATOM 1585 C C . ALA A 1 204 ? 30.410 -7.500 -41.182 1.00 86.94 204 ALA A C 1
ATOM 1587 O O . ALA A 1 204 ? 29.633 -6.546 -41.294 1.00 86.94 204 ALA A O 1
ATOM 1588 N N . GLN A 1 205 ? 31.000 -8.062 -42.241 1.00 91.44 205 GLN A N 1
ATOM 1589 C CA . GLN A 1 205 ? 30.769 -7.623 -43.619 1.00 91.44 205 GLN A CA 1
ATOM 1590 C C . GLN A 1 205 ? 29.310 -7.842 -44.053 1.00 91.44 205 GLN A C 1
ATOM 1592 O O . GLN A 1 205 ? 28.713 -6.948 -44.657 1.00 91.44 205 GLN A O 1
ATOM 1597 N N . GLY A 1 206 ? 28.694 -8.969 -43.679 1.00 94.88 206 GLY A N 1
ATOM 1598 C CA . GLY A 1 206 ? 27.278 -9.247 -43.937 1.00 94.88 206 GLY A CA 1
ATOM 1599 C C . GLY A 1 206 ? 26.346 -8.210 -43.300 1.00 94.88 206 GLY A C 1
ATOM 1600 O O . GLY A 1 206 ? 25.420 -7.714 -43.948 1.00 94.88 206 GLY A O 1
ATOM 1601 N N . ARG A 1 207 ? 26.626 -7.785 -42.059 1.00 94.31 207 ARG A N 1
ATOM 1602 C CA . ARG A 1 207 ? 25.876 -6.702 -41.390 1.00 94.31 207 ARG A CA 1
ATOM 1603 C C . ARG A 1 207 ? 26.027 -5.353 -42.095 1.00 94.31 207 ARG A C 1
ATOM 1605 O O . ARG A 1 207 ? 25.042 -4.617 -42.213 1.00 94.31 207 ARG A O 1
ATOM 1612 N N . ALA A 1 208 ? 27.234 -5.027 -42.560 1.00 92.94 208 ALA A N 1
ATOM 1613 C CA . ALA A 1 208 ? 27.497 -3.790 -43.292 1.00 92.94 208 ALA A CA 1
ATOM 1614 C C . ALA A 1 208 ? 26.714 -3.753 -44.616 1.00 92.94 208 ALA A C 1
ATOM 1616 O O . ALA A 1 208 ? 25.957 -2.807 -44.845 1.00 92.94 208 ALA A O 1
ATOM 1617 N N . ARG A 1 209 ? 26.788 -4.825 -45.420 1.00 96.12 209 ARG A N 1
ATOM 1618 C CA . ARG A 1 209 ? 26.036 -4.939 -46.683 1.00 96.12 209 ARG A CA 1
ATOM 1619 C C . ARG A 1 209 ? 24.529 -4.880 -46.482 1.00 96.12 209 ARG A C 1
ATOM 1621 O O . ARG A 1 209 ? 23.848 -4.142 -47.180 1.00 96.12 209 ARG A O 1
ATOM 1628 N N . ARG A 1 210 ? 23.997 -5.557 -45.462 1.00 96.81 210 ARG A N 1
ATOM 1629 C CA . ARG A 1 210 ? 22.567 -5.489 -45.118 1.00 96.81 210 ARG A CA 1
ATOM 1630 C C . ARG A 1 210 ? 22.106 -4.062 -44.814 1.00 96.81 210 ARG A C 1
ATOM 1632 O O . ARG A 1 210 ? 20.988 -3.690 -45.155 1.00 96.81 210 ARG A O 1
ATOM 1639 N N . THR A 1 211 ? 22.956 -3.256 -44.178 1.00 96.44 211 THR A N 1
ATOM 1640 C CA . THR A 1 211 ? 22.645 -1.850 -43.881 1.00 96.44 211 THR A CA 1
ATOM 1641 C C . THR A 1 211 ? 22.557 -1.018 -45.158 1.00 96.44 211 THR A C 1
ATOM 1643 O O . THR A 1 211 ? 21.638 -0.212 -45.292 1.00 96.44 211 THR A O 1
ATOM 1646 N N . GLU A 1 212 ? 23.476 -1.223 -46.103 1.00 95.56 212 GLU A N 1
ATOM 1647 C CA . GLU A 1 212 ? 23.430 -0.568 -47.414 1.00 95.56 212 GLU A CA 1
ATOM 1648 C C . GLU A 1 212 ? 22.222 -1.027 -48.237 1.00 95.56 212 GLU A C 1
ATOM 1650 O O . GLU A 1 212 ? 21.489 -0.191 -48.766 1.00 95.56 212 GLU A O 1
ATOM 1655 N N . ALA A 1 213 ? 21.951 -2.332 -48.257 1.00 97.31 213 ALA A N 1
ATOM 1656 C CA . ALA A 1 213 ? 20.818 -2.910 -48.963 1.00 97.31 213 ALA A CA 1
ATOM 1657 C C . ALA A 1 213 ? 19.491 -2.300 -48.496 1.00 97.31 213 ALA A C 1
ATOM 1659 O O . ALA A 1 213 ? 18.692 -1.856 -49.313 1.00 97.31 213 ALA A O 1
ATOM 1660 N N . LEU A 1 214 ? 19.288 -2.184 -47.178 1.00 97.50 214 LEU A N 1
ATOM 1661 C CA . LEU A 1 214 ? 18.081 -1.576 -46.614 1.00 97.50 214 LEU A CA 1
ATOM 1662 C C . LEU A 1 214 ? 17.916 -0.108 -47.031 1.00 97.50 214 LEU A C 1
ATOM 1664 O O . LEU A 1 214 ? 16.795 0.299 -47.311 1.00 97.50 214 LEU A O 1
ATOM 1668 N N . ARG A 1 215 ? 19.008 0.662 -47.163 1.00 96.81 215 ARG A N 1
ATOM 1669 C CA . ARG A 1 215 ? 18.942 2.031 -47.712 1.00 96.81 215 ARG A CA 1
ATOM 1670 C C . ARG A 1 215 ? 18.533 2.039 -49.186 1.00 96.81 215 ARG A C 1
ATOM 1672 O O . ARG A 1 215 ? 17.772 2.911 -49.588 1.00 96.81 215 ARG A O 1
ATOM 1679 N N . ALA A 1 216 ? 19.012 1.082 -49.984 1.00 95.88 216 ALA A N 1
ATOM 1680 C CA . ALA A 1 216 ? 18.587 0.938 -51.377 1.00 95.88 216 ALA A CA 1
ATOM 1681 C C . ALA A 1 216 ? 17.094 0.572 -51.477 1.00 95.88 216 ALA A C 1
ATOM 1683 O O . ALA A 1 216 ? 16.395 1.111 -52.334 1.00 95.88 216 ALA A O 1
ATOM 1684 N N . CYS A 1 217 ? 16.590 -0.277 -50.574 1.00 96.19 217 CYS A N 1
ATOM 1685 C CA . CYS A 1 217 ? 15.162 -0.589 -50.489 1.00 96.19 217 CYS A CA 1
ATOM 1686 C C . CYS A 1 217 ? 14.342 0.654 -50.099 1.00 96.19 217 CYS A C 1
ATOM 1688 O O . CYS A 1 217 ? 13.336 0.945 -50.738 1.00 96.19 217 CYS A O 1
ATOM 1690 N N . ASP A 1 218 ? 14.793 1.420 -49.099 1.00 96.12 218 ASP A N 1
ATOM 1691 C CA . ASP A 1 218 ? 14.130 2.660 -48.665 1.00 96.12 218 ASP A CA 1
ATOM 1692 C C . ASP A 1 218 ? 14.105 3.720 -49.793 1.00 96.12 218 ASP A C 1
ATOM 1694 O O . ASP A 1 218 ? 13.166 4.507 -49.890 1.00 96.12 218 ASP A O 1
ATOM 1698 N N . ALA A 1 219 ? 15.102 3.707 -50.686 1.00 96.50 219 ALA A N 1
ATOM 1699 C CA . ALA A 1 219 ? 15.195 4.573 -51.865 1.00 96.50 219 ALA A CA 1
ATOM 1700 C C . ALA A 1 219 ? 14.467 4.033 -53.116 1.00 96.50 219 ALA A C 1
ATOM 1702 O O . ALA A 1 219 ? 14.682 4.556 -54.210 1.00 96.50 219 ALA A O 1
ATOM 1703 N N . ALA A 1 220 ? 13.652 2.979 -52.984 1.00 96.00 220 ALA A N 1
ATOM 1704 C CA . ALA A 1 220 ? 12.947 2.308 -54.083 1.00 96.00 220 ALA A CA 1
ATOM 1705 C C . ALA A 1 220 ? 13.852 1.771 -55.215 1.00 96.00 220 ALA A C 1
ATOM 1707 O O . ALA A 1 220 ? 13.405 1.531 -56.334 1.00 96.00 220 ALA A O 1
ATOM 1708 N N . GLN A 1 221 ? 15.136 1.531 -54.937 1.00 96.81 221 GLN A N 1
ATOM 1709 C CA . GLN A 1 221 ? 16.072 0.918 -55.883 1.00 96.81 221 GLN A CA 1
ATOM 1710 C C . GLN A 1 221 ? 15.957 -0.610 -55.806 1.00 96.81 221 GLN A C 1
ATOM 1712 O O . GLN A 1 221 ? 16.860 -1.293 -55.320 1.00 96.81 221 GLN A O 1
ATOM 1717 N N . TRP A 1 222 ? 14.824 -1.156 -56.258 1.00 96.31 222 TRP A N 1
ATOM 1718 C CA . TRP A 1 222 ? 14.410 -2.532 -55.954 1.00 96.31 222 TRP A CA 1
ATOM 1719 C C . TRP A 1 222 ? 15.396 -3.619 -56.397 1.00 96.31 222 TRP A C 1
ATOM 1721 O O . TRP A 1 222 ? 15.661 -4.539 -55.626 1.00 96.31 222 TRP A O 1
ATOM 1731 N N . ARG A 1 223 ? 15.992 -3.497 -57.593 1.00 96.12 223 ARG A N 1
ATOM 1732 C CA . ARG A 1 223 ? 17.005 -4.459 -58.079 1.00 96.12 223 ARG A CA 1
ATOM 1733 C C . ARG A 1 223 ? 18.242 -4.470 -57.177 1.00 96.12 223 ARG A C 1
ATOM 1735 O O . ARG A 1 223 ? 18.575 -5.500 -56.607 1.00 96.12 223 ARG A O 1
ATOM 1742 N N . ARG A 1 224 ? 18.829 -3.291 -56.939 1.00 96.06 224 ARG A N 1
ATOM 1743 C CA . ARG A 1 224 ? 20.005 -3.123 -56.069 1.00 96.06 224 ARG A CA 1
ATOM 1744 C C . ARG A 1 224 ? 19.742 -3.587 -54.633 1.00 96.06 224 ARG A C 1
ATOM 1746 O O . ARG A 1 224 ? 20.615 -4.179 -54.011 1.00 96.06 224 ARG A O 1
ATOM 1753 N N . CYS A 1 225 ? 18.547 -3.317 -54.107 1.00 97.38 225 CYS A N 1
ATOM 1754 C CA . CYS A 1 225 ? 18.106 -3.794 -52.797 1.00 97.38 225 CYS A CA 1
ATOM 1755 C C . CYS A 1 225 ? 18.187 -5.326 -52.694 1.00 97.38 225 CYS A C 1
ATOM 1757 O O . CYS A 1 225 ? 18.747 -5.840 -51.728 1.00 97.38 225 CYS A O 1
ATOM 1759 N N . LEU A 1 226 ? 17.658 -6.056 -53.682 1.00 97.62 226 LEU A N 1
ATOM 1760 C CA . LEU A 1 226 ? 17.693 -7.520 -53.679 1.00 97.62 226 LEU A CA 1
ATOM 1761 C C . LEU A 1 226 ? 19.118 -8.057 -53.851 1.00 97.62 226 LEU A C 1
ATOM 1763 O O . LEU A 1 226 ? 19.518 -8.920 -53.071 1.00 97.62 226 LEU A O 1
ATOM 1767 N N . ASP A 1 227 ? 19.892 -7.484 -54.775 1.00 97.25 227 ASP A N 1
ATOM 1768 C CA . ASP A 1 227 ? 21.275 -7.900 -55.039 1.00 97.25 227 ASP A CA 1
ATOM 1769 C C . ASP A 1 227 ? 22.158 -7.776 -53.782 1.00 97.25 227 ASP A C 1
ATOM 1771 O O . ASP A 1 227 ? 22.882 -8.705 -53.416 1.00 97.25 227 ASP A O 1
ATOM 1775 N N . GLU A 1 228 ? 22.060 -6.658 -53.053 1.00 96.75 228 GLU A N 1
ATOM 1776 C CA . GLU A 1 228 ? 22.841 -6.453 -51.826 1.00 96.75 228 GLU A CA 1
ATOM 1777 C C . GLU A 1 228 ? 22.335 -7.292 -50.641 1.00 96.75 228 GLU A C 1
ATOM 1779 O O . GLU A 1 228 ? 23.131 -7.702 -49.791 1.00 96.75 228 GLU A O 1
ATOM 1784 N N . LEU A 1 229 ? 21.033 -7.600 -50.570 1.00 97.44 229 LEU A N 1
ATOM 1785 C CA . LEU A 1 229 ? 20.508 -8.533 -49.565 1.00 97.44 229 LEU A CA 1
ATOM 1786 C C . LEU A 1 229 ? 20.975 -9.972 -49.823 1.00 97.44 229 LEU A C 1
ATOM 1788 O O . LEU A 1 229 ? 21.248 -10.699 -48.866 1.00 97.44 229 LEU A O 1
ATOM 1792 N N . ASP A 1 230 ? 21.113 -10.382 -51.083 1.00 97.69 230 ASP A N 1
ATOM 1793 C CA . ASP A 1 230 ? 21.658 -11.693 -51.448 1.00 97.69 230 ASP A CA 1
ATOM 1794 C C . ASP A 1 230 ? 23.165 -11.778 -51.182 1.00 97.69 230 ASP A C 1
ATOM 1796 O O . ASP A 1 230 ? 23.626 -12.755 -50.583 1.00 97.69 230 ASP A O 1
ATOM 1800 N N . ALA A 1 231 ? 23.920 -10.719 -51.487 1.00 95.75 231 ALA A N 1
ATOM 1801 C CA . ALA A 1 231 ? 25.330 -10.618 -51.113 1.00 95.75 231 ALA A CA 1
ATOM 1802 C C . ALA A 1 231 ? 25.531 -10.646 -49.585 1.00 95.75 231 ALA A C 1
ATOM 1804 O O . ALA A 1 231 ? 26.448 -11.299 -49.085 1.00 95.75 231 ALA A O 1
ATOM 1805 N N . ALA A 1 232 ? 24.657 -9.983 -48.818 1.00 96.56 232 ALA A N 1
ATOM 1806 C CA . ALA A 1 232 ? 24.686 -10.032 -47.358 1.00 96.56 232 ALA A CA 1
ATOM 1807 C C . ALA A 1 232 ? 24.352 -11.431 -46.812 1.00 96.56 232 ALA A C 1
ATOM 1809 O O . ALA A 1 232 ? 24.985 -11.876 -45.855 1.00 96.56 232 ALA A O 1
ATOM 1810 N N . ARG A 1 233 ? 23.392 -12.140 -47.421 1.00 96.88 233 ARG A N 1
ATOM 1811 C CA . ARG A 1 233 ? 23.021 -13.513 -47.044 1.00 96.88 233 ARG A CA 1
ATOM 1812 C C . ARG A 1 233 ? 24.155 -14.508 -47.291 1.00 96.88 233 ARG A C 1
ATOM 1814 O O . ARG A 1 233 ? 24.316 -15.423 -46.492 1.00 96.88 233 ARG A O 1
ATOM 1821 N N . ALA A 1 234 ? 24.944 -14.328 -48.351 1.00 94.94 234 ALA A N 1
ATOM 1822 C CA . ALA A 1 234 ? 26.110 -15.173 -48.622 1.00 94.94 234 ALA A CA 1
ATOM 1823 C C . ALA A 1 234 ? 27.183 -15.076 -47.518 1.00 94.94 234 ALA A C 1
ATOM 1825 O O . ALA A 1 234 ? 27.890 -16.048 -47.264 1.00 94.94 234 ALA A O 1
ATOM 1826 N N . LEU A 1 235 ? 27.281 -13.920 -46.852 1.00 93.81 235 LEU A N 1
ATOM 1827 C CA . LEU A 1 235 ? 28.241 -13.653 -45.774 1.00 93.81 235 LEU A CA 1
ATOM 1828 C C . LEU A 1 235 ? 27.687 -13.968 -44.372 1.00 93.81 235 LEU A C 1
ATOM 1830 O O . LEU A 1 235 ? 28.440 -14.346 -43.479 1.00 93.81 235 LEU A O 1
ATOM 1834 N N . ASP A 1 236 ? 26.380 -13.787 -44.166 1.00 94.12 236 ASP A N 1
ATOM 1835 C CA . ASP A 1 236 ? 25.681 -13.985 -42.890 1.00 94.12 236 ASP A CA 1
ATOM 1836 C C . ASP A 1 236 ? 24.241 -14.484 -43.136 1.00 94.12 236 ASP A C 1
ATOM 1838 O O . ASP A 1 236 ? 23.298 -13.677 -43.161 1.00 94.12 236 ASP A O 1
ATOM 1842 N N . PRO A 1 237 ? 24.047 -15.808 -43.321 1.00 94.31 237 PRO A N 1
ATOM 1843 C CA . PRO A 1 237 ? 22.729 -16.390 -43.566 1.00 94.31 237 PRO A CA 1
ATOM 1844 C C . PRO A 1 237 ? 21.750 -16.171 -42.408 1.00 94.31 237 PRO A C 1
ATOM 1846 O O . PRO A 1 237 ? 20.572 -15.909 -42.644 1.00 94.31 237 PRO A O 1
ATOM 1849 N N . ALA A 1 238 ? 22.236 -16.224 -41.163 1.00 90.94 238 ALA A N 1
ATOM 1850 C CA . ALA A 1 238 ? 21.406 -16.080 -39.967 1.00 90.94 238 ALA A CA 1
ATOM 1851 C C . ALA A 1 238 ? 20.746 -14.694 -39.894 1.00 90.94 238 ALA A C 1
ATOM 1853 O O . ALA A 1 238 ? 19.584 -14.561 -39.513 1.00 90.94 238 ALA A O 1
ATOM 1854 N N . GLY A 1 239 ? 21.450 -13.640 -40.312 1.00 91.25 239 GLY A N 1
ATOM 1855 C CA . GLY A 1 239 ? 20.879 -12.297 -40.308 1.00 91.25 239 GLY A CA 1
ATOM 1856 C C . GLY A 1 239 ? 19.814 -12.033 -41.388 1.00 91.25 239 GLY A C 1
ATOM 1857 O O . GLY A 1 239 ? 19.135 -11.007 -41.305 1.00 91.25 239 GLY A O 1
ATOM 1858 N N . ASP A 1 240 ? 19.624 -12.922 -42.373 1.00 93.81 240 ASP A N 1
ATOM 1859 C CA . ASP A 1 240 ? 18.510 -12.842 -43.342 1.00 93.81 240 ASP A CA 1
ATOM 1860 C C . ASP A 1 240 ? 17.155 -13.192 -42.687 1.00 93.81 240 ASP A C 1
ATOM 1862 O O . ASP A 1 240 ? 16.100 -12.737 -43.132 1.00 93.81 240 ASP A O 1
ATOM 1866 N N . GLU A 1 241 ? 17.174 -13.907 -41.555 1.00 93.25 241 GLU A N 1
ATOM 1867 C CA . GLU A 1 241 ? 15.975 -14.230 -40.770 1.00 93.25 241 GLU A CA 1
ATOM 1868 C C . GLU A 1 241 ? 15.416 -13.033 -39.982 1.00 93.25 241 GLU A C 1
ATOM 1870 O O . GLU A 1 241 ? 14.328 -13.106 -39.400 1.00 93.25 241 GLU A O 1
ATOM 1875 N N . ALA A 1 242 ? 16.118 -11.899 -39.962 1.00 94.31 242 ALA A N 1
ATOM 1876 C CA . ALA A 1 242 ? 15.635 -10.700 -39.297 1.00 94.31 242 ALA A CA 1
ATOM 1877 C C . ALA A 1 242 ? 14.326 -10.206 -39.941 1.00 94.31 242 ALA A C 1
ATOM 1879 O O . ALA A 1 242 ? 14.233 -9.999 -41.153 1.00 94.31 242 ALA A O 1
ATOM 1880 N N . GLY A 1 243 ? 13.308 -9.917 -39.121 1.00 95.44 243 GLY A N 1
ATOM 1881 C CA . GLY A 1 243 ? 11.986 -9.503 -39.615 1.00 95.44 243 GLY A CA 1
ATOM 1882 C C . GLY A 1 243 ? 12.010 -8.267 -40.528 1.00 95.44 243 GLY A C 1
ATOM 1883 O O . GLY A 1 243 ? 11.194 -8.166 -41.442 1.00 95.44 243 GLY A O 1
ATOM 1884 N N . ARG A 1 244 ? 12.968 -7.348 -40.331 1.00 96.38 244 ARG A N 1
ATOM 1885 C CA . ARG A 1 244 ? 13.168 -6.179 -41.208 1.00 96.38 244 ARG A CA 1
ATOM 1886 C C . ARG A 1 244 ? 13.649 -6.576 -42.609 1.00 96.38 244 ARG A C 1
ATOM 1888 O O . ARG A 1 244 ? 13.175 -5.996 -43.578 1.00 96.38 244 ARG A O 1
ATOM 1895 N N . VAL A 1 245 ? 14.534 -7.568 -42.717 1.00 96.94 245 VAL A N 1
ATOM 1896 C CA . VAL A 1 245 ? 15.076 -8.051 -43.998 1.00 96.94 245 VAL A CA 1
ATOM 1897 C C . VAL A 1 245 ? 14.001 -8.773 -44.803 1.00 96.94 245 VAL A C 1
ATOM 1899 O O . VAL A 1 245 ? 13.807 -8.457 -45.973 1.00 96.94 245 VAL A O 1
ATOM 1902 N N . ARG A 1 246 ? 13.223 -9.659 -44.165 1.00 97.56 246 ARG A N 1
ATOM 1903 C CA . ARG A 1 246 ? 12.091 -10.336 -44.823 1.00 97.56 246 ARG A CA 1
ATOM 1904 C C . ARG A 1 246 ? 11.078 -9.351 -45.407 1.00 97.56 246 ARG A C 1
ATOM 1906 O O . ARG A 1 246 ? 10.671 -9.505 -46.554 1.00 97.56 246 ARG A O 1
ATOM 1913 N N . ARG A 1 247 ? 10.715 -8.314 -44.641 1.00 97.06 247 ARG A N 1
ATOM 1914 C CA . ARG A 1 247 ? 9.823 -7.248 -45.126 1.00 97.06 247 ARG A CA 1
ATOM 1915 C C . ARG A 1 247 ? 10.430 -6.485 -46.302 1.00 97.06 247 ARG A C 1
ATOM 1917 O O . ARG A 1 247 ? 9.741 -6.293 -47.292 1.00 97.06 247 ARG A O 1
ATOM 1924 N N . ALA A 1 248 ? 11.709 -6.116 -46.226 1.00 97.19 248 ALA A N 1
ATOM 1925 C CA . ALA A 1 248 ? 12.392 -5.417 -47.313 1.00 97.19 248 ALA A CA 1
ATOM 1926 C C . ALA A 1 248 ? 12.448 -6.245 -48.611 1.00 97.19 248 ALA A C 1
ATOM 1928 O O . ALA A 1 248 ? 12.169 -5.711 -49.682 1.00 97.19 248 ALA A O 1
ATOM 1929 N N . ARG A 1 249 ? 12.721 -7.558 -48.522 1.00 97.75 249 ARG A N 1
ATOM 1930 C CA . ARG A 1 249 ? 12.677 -8.476 -49.677 1.00 97.75 249 ARG A CA 1
ATOM 1931 C C . ARG A 1 249 ? 11.286 -8.540 -50.302 1.00 97.75 249 ARG A C 1
ATOM 1933 O O . ARG A 1 249 ? 11.180 -8.518 -51.524 1.00 97.75 249 ARG A O 1
ATOM 1940 N N . GLN A 1 250 ? 10.238 -8.615 -49.478 1.00 97.25 250 GLN A N 1
ATOM 1941 C CA . GLN A 1 250 ? 8.862 -8.607 -49.974 1.00 97.25 250 GLN A CA 1
ATOM 1942 C C . GLN A 1 250 ? 8.547 -7.289 -50.689 1.00 97.25 250 GLN A C 1
ATOM 1944 O O . GLN A 1 250 ? 8.162 -7.312 -51.850 1.00 97.25 250 GLN A O 1
ATOM 1949 N N . SER A 1 251 ? 8.820 -6.147 -50.049 1.00 95.62 251 SER A N 1
ATOM 1950 C CA . SER A 1 251 ? 8.603 -4.823 -50.643 1.00 95.62 251 SER A CA 1
ATOM 1951 C C . SER A 1 251 ? 9.331 -4.633 -51.973 1.00 95.62 251 SER A C 1
ATOM 1953 O O . SER A 1 251 ? 8.761 -4.067 -52.899 1.00 95.62 251 SER A O 1
ATOM 1955 N N . ALA A 1 252 ? 10.567 -5.120 -52.092 1.00 97.19 252 ALA A N 1
ATOM 1956 C CA . ALA A 1 252 ? 11.327 -5.012 -53.331 1.00 97.19 252 ALA A CA 1
ATOM 1957 C C . ALA A 1 252 ? 10.772 -5.897 -54.457 1.00 97.19 252 ALA A C 1
ATOM 1959 O O . ALA A 1 252 ? 10.767 -5.472 -55.609 1.00 97.19 252 ALA A O 1
ATOM 1960 N N . ARG A 1 253 ? 10.262 -7.097 -54.144 1.00 96.31 253 ARG A N 1
ATOM 1961 C CA . ARG A 1 253 ? 9.574 -7.956 -55.127 1.00 96.31 253 ARG A CA 1
ATOM 1962 C C . ARG A 1 253 ? 8.286 -7.306 -55.621 1.00 96.31 253 ARG A C 1
ATOM 1964 O O . ARG A 1 253 ? 8.104 -7.193 -56.828 1.00 96.31 253 ARG A O 1
ATOM 1971 N N . ASP A 1 254 ? 7.469 -6.808 -54.696 1.00 95.12 254 ASP A N 1
ATOM 1972 C CA . ASP A 1 254 ? 6.228 -6.097 -55.021 1.00 95.12 254 ASP A CA 1
ATOM 1973 C C . ASP A 1 254 ? 6.515 -4.838 -55.860 1.00 95.12 254 ASP A C 1
ATOM 1975 O O . ASP A 1 254 ? 5.771 -4.503 -56.779 1.00 95.12 254 ASP A O 1
ATOM 1979 N N . GLY A 1 255 ? 7.606 -4.128 -55.550 1.00 93.56 255 GLY A N 1
ATOM 1980 C CA . GLY A 1 255 ? 8.067 -2.962 -56.299 1.00 93.56 255 GLY A CA 1
ATOM 1981 C C . GLY A 1 255 ? 8.459 -3.301 -57.737 1.00 93.56 255 GLY A C 1
ATOM 1982 O O . GLY A 1 255 ? 8.021 -2.625 -58.663 1.00 93.56 255 GLY A O 1
ATOM 1983 N N . LEU A 1 256 ? 9.213 -4.387 -57.940 1.00 93.56 256 LEU A N 1
ATOM 1984 C CA . LEU A 1 256 ? 9.581 -4.851 -59.280 1.00 93.56 256 LEU A CA 1
ATOM 1985 C C . LEU A 1 256 ? 8.380 -5.311 -60.101 1.00 93.56 256 LEU A C 1
ATOM 1987 O O . LEU A 1 256 ? 8.364 -5.071 -61.303 1.00 93.56 256 LEU A O 1
ATOM 1991 N N . GLU A 1 257 ? 7.391 -5.952 -59.477 1.00 91.38 257 GLU A N 1
ATOM 1992 C CA . GLU A 1 257 ? 6.165 -6.386 -60.156 1.00 91.38 257 GLU A CA 1
ATOM 1993 C C . GLU A 1 257 ? 5.348 -5.192 -60.669 1.00 91.38 257 GLU A C 1
ATOM 1995 O O . GLU A 1 257 ? 4.810 -5.239 -61.774 1.00 91.38 257 GLU A O 1
ATOM 2000 N N . ARG A 1 258 ? 5.319 -4.086 -59.915 1.00 87.25 258 ARG A N 1
ATOM 2001 C CA . ARG A 1 258 ? 4.670 -2.833 -60.338 1.00 87.25 258 ARG A CA 1
ATOM 2002 C C . ARG A 1 258 ? 5.414 -2.116 -61.464 1.00 87.25 258 ARG A C 1
ATOM 2004 O O . ARG A 1 258 ? 4.769 -1.462 -62.277 1.00 87.25 258 ARG A O 1
ATOM 2011 N N . ASP A 1 259 ? 6.740 -2.235 -61.505 1.00 79.31 259 ASP A N 1
ATOM 2012 C CA . ASP A 1 259 ? 7.583 -1.609 -62.530 1.00 79.31 259 ASP A CA 1
ATOM 2013 C C . ASP A 1 259 ? 7.579 -2.374 -63.866 1.00 79.31 259 ASP A C 1
ATOM 2015 O O . ASP A 1 259 ? 8.133 -1.880 -64.851 1.00 79.31 259 ASP A O 1
ATOM 2019 N N . VAL A 1 260 ? 6.963 -3.562 -63.944 1.00 73.25 260 VAL A N 1
ATOM 2020 C CA . VAL A 1 260 ? 6.746 -4.242 -65.228 1.00 73.25 260 VAL A CA 1
ATOM 2021 C C . VAL A 1 260 ? 5.668 -3.469 -65.996 1.00 73.25 260 VAL A C 1
ATOM 2023 O O . VAL A 1 260 ? 4.511 -3.471 -65.569 1.00 73.25 260 VAL A O 1
ATOM 2026 N N . PRO A 1 261 ? 5.991 -2.811 -67.130 1.00 63.66 261 PRO A N 1
ATOM 2027 C CA . PRO A 1 261 ? 4.965 -2.184 -67.946 1.00 63.66 261 PRO A CA 1
ATOM 2028 C C . PRO A 1 261 ? 3.976 -3.268 -68.372 1.00 63.66 261 PRO A C 1
ATOM 2030 O O . PRO A 1 261 ? 4.361 -4.266 -68.985 1.00 63.66 261 PRO A O 1
ATOM 2033 N N . GLY A 1 262 ? 2.707 -3.083 -68.000 1.00 66.31 262 GLY A N 1
ATOM 2034 C CA . GLY A 1 262 ? 1.632 -3.980 -68.407 1.00 66.31 262 GLY A CA 1
ATOM 2035 C C . GLY A 1 262 ? 1.644 -4.178 -69.927 1.00 66.31 262 GLY A C 1
ATOM 2036 O O . GLY A 1 262 ? 2.109 -3.289 -70.651 1.00 66.31 262 GLY A O 1
ATOM 2037 N N . PRO A 1 263 ? 1.160 -5.329 -70.432 1.00 64.19 263 PRO A N 1
ATOM 2038 C CA . PRO A 1 263 ? 1.080 -5.558 -71.868 1.00 64.19 263 PRO A CA 1
ATOM 2039 C C . PRO A 1 263 ? 0.388 -4.358 -72.513 1.00 64.19 263 PRO A C 1
ATOM 2041 O O . PRO A 1 263 ? -0.684 -3.946 -72.062 1.00 64.19 263 PRO A O 1
ATOM 2044 N N . ALA A 1 264 ? 1.047 -3.766 -73.515 1.00 58.78 264 ALA A N 1
ATOM 2045 C CA . ALA A 1 264 ? 0.520 -2.619 -74.238 1.00 58.78 264 ALA A CA 1
ATOM 2046 C C . ALA A 1 264 ? -0.943 -2.908 -74.613 1.00 58.78 264 ALA A C 1
ATOM 2048 O O . ALA A 1 264 ? -1.218 -4.014 -75.096 1.00 58.78 264 ALA A O 1
ATOM 2049 N N . PRO A 1 265 ? -1.886 -1.980 -74.360 1.00 59.66 265 PRO A N 1
ATOM 2050 C CA . PRO A 1 265 ? -3.273 -2.198 -74.727 1.00 59.66 265 PRO A CA 1
ATOM 2051 C C . PRO A 1 265 ? -3.308 -2.556 -76.210 1.00 59.66 265 PRO A C 1
ATOM 2053 O O . PRO A 1 265 ? -2.815 -1.796 -77.046 1.00 59.66 265 PRO A O 1
ATOM 2056 N N . LEU A 1 266 ? -3.831 -3.749 -76.512 1.00 63.59 266 LEU A N 1
ATOM 2057 C CA . LEU A 1 266 ? -4.068 -4.189 -77.879 1.00 63.59 266 LEU A CA 1
ATOM 2058 C C . LEU A 1 266 ? -4.838 -3.068 -78.574 1.00 63.59 266 LEU A C 1
ATOM 2060 O O . LEU A 1 266 ? -5.913 -2.670 -78.118 1.00 63.59 266 LEU A O 1
ATOM 2064 N N . THR A 1 267 ? -4.248 -2.521 -79.633 1.00 65.12 267 THR A N 1
ATOM 2065 C CA . THR A 1 267 ? -4.884 -1.527 -80.488 1.00 65.12 267 THR A CA 1
ATOM 2066 C C . THR A 1 267 ? -6.270 -2.048 -80.868 1.00 65.12 267 THR A C 1
ATOM 2068 O O . THR A 1 267 ? -6.370 -3.174 -81.367 1.00 65.12 267 THR A O 1
ATOM 2071 N N . PRO A 1 268 ? -7.351 -1.287 -80.624 1.00 66.62 268 PRO A N 1
ATOM 2072 C CA . PRO A 1 268 ? -8.670 -1.716 -81.051 1.00 66.62 268 PRO A CA 1
ATOM 2073 C C . PRO A 1 268 ? -8.672 -1.876 -82.582 1.00 66.62 268 PRO A C 1
ATOM 2075 O O . PRO A 1 268 ? -8.068 -1.053 -83.280 1.00 66.62 268 PRO A O 1
ATOM 2078 N N . PRO A 1 269 ? -9.308 -2.932 -83.121 1.00 67.94 269 PRO A N 1
ATOM 2079 C CA . PRO A 1 269 ? -9.406 -3.124 -84.562 1.00 67.94 269 PRO A CA 1
ATOM 2080 C C . PRO A 1 269 ? -10.129 -1.934 -85.226 1.00 67.94 269 PRO A C 1
ATOM 2082 O O . PRO A 1 269 ? -10.958 -1.280 -84.586 1.00 67.94 269 PRO A O 1
ATOM 2085 N N . PRO A 1 270 ? -9.819 -1.632 -86.503 1.00 62.59 270 PRO A N 1
ATOM 2086 C CA . PRO A 1 270 ? -10.374 -0.480 -87.205 1.00 62.59 270 PRO A CA 1
ATOM 2087 C C . PRO A 1 270 ? -11.908 -0.548 -87.320 1.00 62.59 270 PRO A C 1
ATOM 2089 O O . PRO A 1 270 ? -12.481 -1.640 -87.375 1.00 62.59 270 PRO A O 1
ATOM 2092 N N . PRO A 1 271 ? -12.586 0.613 -87.381 1.00 53.56 271 PRO A N 1
ATOM 2093 C CA . PRO A 1 271 ? -14.040 0.690 -87.337 1.00 53.56 271 PRO A CA 1
ATOM 2094 C C . PRO A 1 271 ? -14.677 0.094 -88.599 1.00 53.56 271 PRO A C 1
ATOM 2096 O O . PRO A 1 271 ? -14.581 0.652 -89.691 1.00 53.56 271 PRO A O 1
ATOM 2099 N N . THR A 1 272 ? -15.405 -1.010 -88.441 1.00 55.28 272 THR A N 1
ATOM 2100 C CA . THR A 1 272 ? -16.413 -1.444 -89.415 1.00 55.28 272 THR A CA 1
ATOM 2101 C C . THR A 1 272 ? -17.637 -0.536 -89.321 1.00 55.28 272 THR A C 1
ATOM 2103 O O . THR A 1 272 ? -18.296 -0.462 -88.286 1.00 55.28 272 THR A O 1
ATOM 2106 N N . SER A 1 273 ? -17.932 0.151 -90.422 1.00 48.03 273 SER A N 1
ATOM 2107 C CA . SER A 1 273 ? -19.120 0.985 -90.645 1.00 48.03 273 SER A CA 1
ATOM 2108 C C . SER A 1 273 ? -20.023 0.355 -91.731 1.00 48.03 273 SER A C 1
ATOM 2110 O O . SER A 1 273 ? -19.582 -0.562 -92.425 1.00 48.03 273 SER A O 1
ATOM 2112 N N . PRO A 1 274 ? -21.304 0.751 -91.858 1.00 59.69 274 PRO A N 1
ATOM 2113 C CA . PRO A 1 274 ? -22.414 -0.074 -91.383 1.00 59.69 274 PRO A CA 1
ATOM 2114 C C . PRO A 1 274 ? -23.312 -0.635 -92.504 1.00 59.69 274 PRO A C 1
ATOM 2116 O O . PRO A 1 274 ? -23.419 -0.089 -93.598 1.00 59.69 274 PRO A O 1
ATOM 2119 N N . ARG A 1 275 ? -24.041 -1.703 -92.179 1.00 41.94 275 ARG A N 1
ATOM 2120 C CA . ARG A 1 275 ? -25.283 -2.160 -92.830 1.00 41.94 275 ARG A CA 1
ATOM 2121 C C . ARG A 1 275 ? -26.111 -2.763 -91.691 1.00 41.94 275 ARG A C 1
ATOM 2123 O O . ARG A 1 275 ? -25.596 -3.625 -91.000 1.00 41.94 275 ARG A O 1
ATOM 2130 N N . GLY A 1 276 ? -27.319 -2.351 -91.343 1.00 38.34 276 GLY A N 1
ATOM 2131 C CA . GLY A 1 276 ? -28.343 -1.569 -92.016 1.00 38.34 276 GLY A CA 1
ATOM 2132 C C . GLY A 1 276 ? -29.662 -2.282 -91.710 1.00 38.34 276 GLY A C 1
ATOM 2133 O O . GLY A 1 276 ? -29.841 -3.382 -92.215 1.00 38.34 276 GLY A O 1
ATOM 2134 N N . SER A 1 277 ? -30.532 -1.638 -90.914 1.00 45.47 277 SER A N 1
ATOM 2135 C CA . SER A 1 277 ? -31.972 -1.938 -90.730 1.00 45.47 277 SER A CA 1
ATOM 2136 C C . SER A 1 277 ? -32.300 -3.261 -89.996 1.00 45.47 277 SER A C 1
ATOM 2138 O O . SER A 1 277 ? -31.629 -4.260 -90.185 1.00 45.47 277 SER A O 1
ATOM 2140 N N . SER A 1 278 ? -33.301 -3.396 -89.121 1.00 44.91 278 SER A N 1
ATOM 2141 C CA . SER A 1 278 ? -34.532 -2.634 -88.852 1.00 44.91 278 SER A CA 1
ATOM 2142 C C . SER A 1 278 ? -35.283 -3.291 -87.673 1.00 44.91 278 SER A C 1
ATOM 2144 O O . SER A 1 278 ? -35.278 -4.516 -87.639 1.00 44.91 278 SER A O 1
ATOM 2146 N N . VAL A 1 279 ? -36.028 -2.494 -86.869 1.00 44.94 279 VAL A N 1
ATOM 2147 C CA . VAL A 1 279 ? -37.377 -2.813 -86.289 1.00 44.94 279 VAL A CA 1
ATOM 2148 C C . VAL A 1 279 ? -37.374 -3.901 -85.177 1.00 44.94 279 VAL A C 1
ATOM 2150 O O . VAL A 1 279 ? -36.717 -4.915 -85.323 1.00 44.94 279 VAL A O 1
ATOM 2153 N N . THR A 1 280 ? -37.992 -3.836 -83.988 1.00 45.50 280 THR A N 1
ATOM 2154 C CA . THR A 1 280 ? -39.129 -3.140 -83.326 1.00 45.50 280 THR A CA 1
ATOM 2155 C C . THR A 1 280 ? -38.948 -3.378 -81.806 1.00 45.50 280 THR A C 1
ATOM 2157 O O . THR A 1 280 ? -38.464 -4.438 -81.430 1.00 45.50 280 THR A O 1
ATOM 2160 N N . ASP A 1 281 ? -39.132 -2.384 -80.935 1.00 42.09 281 ASP A N 1
ATOM 2161 C CA . ASP A 1 281 ? -40.325 -2.140 -80.088 1.00 42.09 281 ASP A CA 1
ATOM 2162 C C . ASP A 1 281 ? -40.346 -2.844 -78.704 1.00 42.09 281 ASP A C 1
ATOM 2164 O O . ASP A 1 281 ? -39.928 -3.985 -78.546 1.00 42.09 281 ASP A O 1
ATOM 2168 N N . ALA A 1 282 ? -40.911 -2.101 -77.744 1.00 41.72 282 ALA A N 1
ATOM 2169 C CA . ALA A 1 282 ? -41.462 -2.460 -76.436 1.00 41.72 282 ALA A CA 1
ATOM 2170 C C . ALA A 1 282 ? -40.527 -2.791 -75.249 1.00 41.72 282 ALA A C 1
ATOM 2172 O O . ALA A 1 282 ? -39.828 -3.798 -75.222 1.00 41.72 282 ALA A O 1
ATOM 2173 N N . GLY A 1 283 ? -40.671 -2.017 -74.158 1.00 39.72 283 GLY A N 1
ATOM 2174 C CA . GLY A 1 283 ? -40.469 -2.555 -72.801 1.00 39.72 283 GLY A CA 1
ATOM 2175 C C . GLY A 1 283 ? -39.939 -1.595 -71.734 1.00 39.72 283 GLY A C 1
ATOM 2176 O O . GLY A 1 283 ? -38.740 -1.442 -71.563 1.00 39.72 283 GLY A O 1
ATOM 2177 N N . ALA A 1 284 ? -40.865 -1.005 -70.979 1.00 49.81 284 ALA A N 1
ATOM 2178 C CA . ALA A 1 284 ? -40.727 -0.097 -69.833 1.00 49.81 284 ALA A CA 1
ATOM 2179 C C . ALA A 1 284 ? -39.886 -0.614 -68.608 1.00 49.81 284 ALA A C 1
ATOM 2181 O O . ALA A 1 284 ? -39.417 -1.749 -68.598 1.00 49.81 284 ALA A O 1
ATOM 2182 N N . PRO A 1 285 ? -39.700 0.210 -67.544 1.00 66.12 285 PRO A N 1
ATOM 2183 C CA . PRO A 1 285 ? -38.501 0.254 -66.693 1.00 66.12 285 PRO A CA 1
ATOM 2184 C C . PRO A 1 285 ? -38.642 -0.438 -65.323 1.00 66.12 285 PRO A C 1
ATOM 2186 O O . PRO A 1 285 ? -39.750 -0.606 -64.817 1.00 66.12 285 PRO A O 1
ATOM 2189 N N . ARG A 1 286 ? -37.520 -0.683 -64.620 1.00 49.31 286 ARG A N 1
ATOM 2190 C CA . ARG A 1 286 ? -37.527 -0.845 -63.150 1.00 49.31 286 ARG A CA 1
ATOM 2191 C C . ARG A 1 286 ? -36.325 -0.204 -62.449 1.00 49.31 286 ARG A C 1
ATOM 2193 O O . ARG A 1 286 ? -35.171 -0.532 -62.690 1.00 49.31 286 ARG A O 1
ATOM 2200 N N . ARG A 1 287 ? -36.673 0.715 -61.544 1.00 55.16 287 ARG A N 1
ATOM 2201 C CA . ARG A 1 287 ? -35.855 1.377 -60.520 1.00 55.16 287 ARG A CA 1
ATOM 2202 C C . ARG A 1 287 ? -35.657 0.444 -59.324 1.00 55.16 287 ARG A C 1
ATOM 2204 O O . ARG A 1 287 ? -36.649 -0.137 -58.916 1.00 55.16 287 ARG A O 1
ATOM 2211 N N . HIS A 1 288 ? -34.489 0.457 -58.679 1.00 51.75 288 HIS A N 1
ATOM 2212 C CA . HIS A 1 288 ? -34.301 0.246 -57.226 1.00 51.75 288 HIS A CA 1
ATOM 2213 C C . HIS A 1 288 ? -32.950 0.895 -56.854 1.00 51.75 288 HIS A C 1
ATOM 2215 O O . HIS A 1 288 ? -31.915 0.446 -57.322 1.00 51.75 288 HIS A O 1
ATOM 2221 N N . ARG A 1 289 ? -32.894 2.130 -56.337 1.00 48.03 289 ARG A N 1
ATOM 2222 C CA . ARG A 1 289 ? -33.226 2.643 -54.989 1.00 48.03 289 ARG A CA 1
ATOM 2223 C C . ARG A 1 289 ? -32.220 2.172 -53.925 1.00 48.03 289 ARG A C 1
ATOM 2225 O O . ARG A 1 289 ? -32.233 1.020 -53.514 1.00 48.03 289 ARG A O 1
ATOM 2232 N N . ALA A 1 290 ? -31.375 3.117 -53.511 1.00 55.47 290 ALA A N 1
ATOM 2233 C CA . ALA A 1 290 ? -30.465 3.046 -52.373 1.00 55.47 290 ALA A CA 1
ATOM 2234 C C . ALA A 1 290 ? -31.221 2.922 -51.035 1.00 55.47 290 ALA A C 1
ATOM 2236 O O . ALA A 1 290 ? -32.340 3.437 -50.937 1.00 55.47 290 ALA A O 1
ATOM 2237 N N . PRO A 1 291 ? -30.608 2.335 -49.994 1.00 65.06 291 PRO A N 1
ATOM 2238 C CA . PRO A 1 291 ? -31.067 2.497 -48.625 1.00 65.06 291 PRO A CA 1
ATOM 2239 C C . PRO A 1 291 ? -30.294 3.611 -47.903 1.00 65.06 291 PRO A C 1
ATOM 2241 O O . PRO A 1 291 ? -29.099 3.512 -47.633 1.00 65.06 291 PRO A O 1
ATOM 2244 N N . THR A 1 292 ? -31.025 4.671 -47.575 1.00 53.59 292 THR A N 1
ATOM 2245 C CA . THR A 1 292 ? -30.782 5.583 -46.454 1.00 53.59 292 THR A CA 1
ATOM 2246 C C . THR A 1 292 ? -31.093 4.852 -45.144 1.00 53.59 292 THR A C 1
ATOM 2248 O O . THR A 1 292 ? -32.128 4.193 -45.057 1.00 53.59 292 THR A O 1
ATOM 2251 N N . PHE A 1 293 ? -30.254 5.012 -44.117 1.00 52.12 293 PHE A N 1
ATOM 2252 C CA . PHE A 1 293 ? -30.626 4.730 -42.724 1.00 52.12 293 PHE A CA 1
ATOM 2253 C C . PHE A 1 293 ? -30.499 5.999 -41.865 1.00 52.12 293 PHE A C 1
ATOM 2255 O O . PHE A 1 293 ? -29.671 6.857 -42.183 1.00 52.12 293 PHE A O 1
ATOM 2262 N N . PRO A 1 294 ? -31.353 6.149 -40.834 1.00 61.31 294 PRO A N 1
ATOM 2263 C CA . PRO A 1 294 ? -31.688 7.427 -40.225 1.00 61.31 294 PRO A CA 1
ATOM 2264 C C . PRO A 1 294 ? -30.870 7.752 -38.973 1.00 61.31 294 PRO A C 1
ATOM 2266 O O . PRO A 1 294 ? -30.428 6.873 -38.234 1.00 61.31 294 PRO A O 1
ATOM 2269 N N . GLN A 1 295 ? -30.735 9.058 -38.745 1.00 54.28 295 GLN A N 1
ATOM 2270 C CA . GLN A 1 295 ? -30.463 9.662 -37.448 1.00 54.28 295 GLN A CA 1
ATOM 2271 C C . GLN A 1 295 ? -31.762 9.732 -36.639 1.00 54.28 295 GLN A C 1
ATOM 2273 O O . GLN A 1 295 ? -32.765 10.193 -37.168 1.00 54.28 295 GLN A O 1
ATOM 2278 N N . ASP A 1 296 ? -31.691 9.346 -35.370 1.00 51.53 296 ASP A N 1
ATOM 2279 C CA . ASP A 1 296 ? -32.473 9.861 -34.238 1.00 51.53 296 ASP A CA 1
ATOM 2280 C C . ASP A 1 296 ? -31.592 9.562 -33.009 1.00 51.53 296 ASP A C 1
ATOM 2282 O O . ASP A 1 296 ? -31.081 8.453 -32.872 1.00 51.53 296 ASP A O 1
ATOM 2286 N N . GLY A 1 297 ? -31.133 10.545 -32.231 1.00 44.44 297 GLY A N 1
ATOM 2287 C CA . GLY A 1 297 ? -31.937 11.325 -31.284 1.00 44.44 297 GLY A CA 1
ATOM 2288 C C . GLY A 1 297 ? -31.945 10.557 -29.951 1.00 44.44 297 GLY A C 1
ATOM 2289 O O . GLY A 1 297 ? -32.230 9.373 -29.933 1.00 44.44 297 GLY A O 1
ATOM 2290 N N . GLY A 1 298 ? -31.606 11.073 -28.778 1.00 40.91 298 GLY A N 1
ATOM 2291 C CA . GLY A 1 298 ? -31.240 12.386 -28.286 1.00 40.91 298 GLY A CA 1
ATOM 2292 C C . GLY A 1 298 ? -31.207 12.301 -26.747 1.00 40.91 298 GLY A C 1
ATOM 2293 O O . GLY A 1 298 ? -31.645 11.313 -26.169 1.00 40.91 298 GLY A O 1
ATOM 2294 N N . PHE A 1 299 ? -30.729 13.376 -26.119 1.00 45.00 299 PHE A N 1
ATOM 2295 C CA . PHE A 1 299 ? -31.032 13.828 -24.752 1.00 45.00 299 PHE A CA 1
ATOM 2296 C C . PHE A 1 299 ? -30.667 12.970 -23.525 1.00 45.00 299 PHE A C 1
ATOM 2298 O O . PHE A 1 299 ? -31.192 11.894 -23.277 1.00 45.00 299 PHE A O 1
ATOM 2305 N N . GLY A 1 300 ? -29.881 13.595 -22.641 1.00 46.94 300 GLY A N 1
ATOM 2306 C CA . GLY A 1 300 ? -29.755 13.206 -21.237 1.00 46.94 300 GLY A CA 1
ATOM 2307 C C . GLY A 1 300 ? -28.781 14.092 -20.462 1.00 46.94 300 GLY A C 1
ATOM 2308 O O . GLY A 1 300 ? -27.689 13.650 -20.126 1.00 46.94 300 GLY A O 1
ATOM 2309 N N . ARG A 1 301 ? -29.161 15.352 -20.199 1.00 48.75 301 ARG A N 1
ATOM 2310 C CA . ARG A 1 301 ? -28.522 16.200 -19.174 1.00 48.75 301 ARG A CA 1
ATOM 2311 C C . ARG A 1 301 ? -28.767 15.587 -17.793 1.00 48.75 301 ARG A C 1
ATOM 2313 O O . ARG A 1 301 ? -29.915 15.299 -17.475 1.00 48.75 301 ARG A O 1
ATOM 2320 N N . TYR A 1 302 ? -27.734 15.534 -16.959 1.00 50.03 302 TYR A N 1
ATOM 2321 C CA . TYR A 1 302 ? -27.873 15.534 -15.503 1.00 50.03 302 TYR A CA 1
ATOM 2322 C C . TYR A 1 302 ? -26.940 16.604 -14.930 1.00 50.03 302 TYR A C 1
ATOM 2324 O O . TYR A 1 302 ? -25.740 16.389 -14.794 1.00 50.03 302 TYR A O 1
ATOM 2332 N N . ASP A 1 303 ? -27.526 17.762 -14.628 1.00 58.25 303 ASP A N 1
ATOM 2333 C CA . ASP A 1 303 ? -27.069 18.650 -13.561 1.00 58.25 303 ASP A CA 1
ATOM 2334 C C . ASP A 1 303 ? -27.808 18.230 -12.286 1.00 58.25 303 ASP A C 1
ATOM 2336 O O . ASP A 1 303 ? -29.008 17.950 -12.328 1.00 58.25 303 ASP A O 1
ATOM 2340 N N . GLY A 1 304 ? -27.116 18.196 -11.150 1.00 51.59 304 GLY A N 1
ATOM 2341 C CA . GLY A 1 304 ? -27.746 17.880 -9.872 1.00 51.59 304 GLY A CA 1
ATOM 2342 C C . GLY A 1 304 ? -26.754 17.807 -8.724 1.00 51.59 304 GLY A C 1
ATOM 2343 O O . GLY A 1 304 ? -26.329 16.726 -8.335 1.00 51.59 304 GLY A O 1
ATOM 2344 N N . ALA A 1 305 ? -26.399 18.978 -8.204 1.00 54.91 305 ALA A N 1
ATOM 2345 C CA . ALA A 1 305 ? -25.711 19.159 -6.937 1.00 54.91 305 ALA A CA 1
ATOM 2346 C C . ALA A 1 305 ? -26.620 18.806 -5.748 1.00 54.91 305 ALA A C 1
ATOM 2348 O O . ALA A 1 305 ? -27.768 19.249 -5.717 1.00 54.91 305 ALA A O 1
ATOM 2349 N N . MET A 1 306 ? -26.064 18.096 -4.765 1.00 49.62 306 MET A N 1
ATOM 2350 C CA . MET A 1 306 ? -26.236 18.291 -3.316 1.00 49.62 306 MET A CA 1
ATOM 2351 C C . MET A 1 306 ? -25.006 17.734 -2.602 1.00 49.62 306 MET A C 1
ATOM 2353 O O . MET A 1 306 ? -24.518 16.665 -3.033 1.00 49.62 306 MET A O 1
#

Foldseek 3Di:
DDDPDDDDPVLDCPDPVVLVLLLVLQVVQDPPVCSVVLSVVLVVCLVVDPPADPGSLSSSVVSLVSSVVSSVVVVVVCVVVCVPDDDDDPPDQPVVNVVVLVVVLVVQFDDDPLRVLLVVLLVVVVSRDDLCSVCVVVVHPSVVSVVSNVVSVVSSVVVVVVVVVVVVVVVVVVVVVVVVPDVPDDPPPPDDDDDDDQLVVLLVVLVVLLVVLLVCLVVLVLVSNVVSNVVSCVSPVPCCPPPSNVVSNVSSVVSVVVVPPDDDPDDPDDDDDDDDDDDDDDDDDDDDDDDDDDDDDDDDDDDDDD